Protein AF-A0A7S3G0L1-F1 (afdb_monomer)

Nearest PDB structures (foldseek):
  3p91-assembly1_A  TM=8.203E-01  e=5.462E-12  Entamoeba histolytica
  2io4-assembly1_B  TM=8.039E-01  e=1.104E-11  Saccharolobus solfataricus P2
  2izo-assembly1_B  TM=7.918E-01  e=5.462E-12  Saccharolobus solfataricus
  7o1f-assembly1_A  TM=7.928E-01  e=8.421E-12  Thermochaetoides thermophila DSM 1495
  3fds-assembly1_D  TM=7.923E-01  e=1.045E-11  Saccharolobus solfataricus

Radius of gyration: 28.19 Å; Cα contacts (8 Å, |Δi|>4): 657; chains: 1; bounding box: 55×96×71 Å

Sequence (348 aa):
MDYGGVHRLPSQCVLARLDSAAAKQCSRILRFLGRVSKEIYFEFSSQPDALRGKVLMFRAANPGRSAACQFWLGSSFFESFGLDEDNIQGWCAAKSLGAVCKALEKVDSAEISVLSDSLLFSCSTGGELAVHKEFCVRYADTPPRKFTFKRQAGDHVVSLEASLLSRCLSSIPESSDLVLSLDPDGLFIKTTDAKHGCVADQAVSTSLRLSSSDFDNIKFGEGPSPSCLSIEVKDLRLFLALVAGEGWKFHMFPRGPGDPVFIWSSQSEEEENIDLVSGGGVSAAMLLASASNAEDKQNFETISDIEAKQSRSNTNTARQHGTIDREQDIVLPNDDSDTEIGATPPRK

Structure (mmCIF, N/CA/C/O backbone):
data_AF-A0A7S3G0L1-F1
#
_entry.id   AF-A0A7S3G0L1-F1
#
loop_
_atom_site.group_PDB
_atom_site.id
_atom_site.type_symbol
_atom_site.label_atom_id
_atom_site.label_alt_id
_atom_site.label_comp_id
_atom_site.label_asym_id
_atom_site.label_entity_id
_atom_site.label_seq_id
_atom_site.pdbx_PDB_ins_code
_atom_site.Cartn_x
_atom_site.Cartn_y
_atom_site.Cartn_z
_atom_site.occupancy
_atom_site.B_iso_or_equiv
_atom_site.auth_seq_id
_atom_site.auth_comp_id
_atom_site.auth_asym_id
_atom_site.auth_atom_id
_atom_site.pdbx_PDB_model_num
ATOM 1 N N . MET A 1 1 ? -31.066 -34.361 29.960 1.00 37.00 1 MET A N 1
ATOM 2 C CA . MET A 1 1 ? -31.082 -33.018 29.351 1.00 37.00 1 MET A CA 1
ATOM 3 C C . MET A 1 1 ? -29.800 -32.347 29.790 1.00 37.00 1 MET A C 1
ATOM 5 O O . MET A 1 1 ? -29.770 -31.769 30.867 1.00 37.00 1 MET A O 1
ATOM 9 N N . ASP A 1 2 ? -28.736 -32.532 29.017 1.00 30.39 2 ASP A N 1
ATOM 10 C CA . ASP A 1 2 ? -27.456 -31.878 29.271 1.00 30.39 2 ASP A CA 1
ATOM 11 C C . ASP A 1 2 ? -27.443 -30.554 28.517 1.00 30.39 2 ASP A C 1
ATOM 13 O O . ASP A 1 2 ? -27.530 -30.521 27.288 1.00 30.39 2 ASP A O 1
ATOM 17 N N . TYR A 1 3 ? -27.376 -29.456 29.266 1.00 33.66 3 TYR A N 1
ATOM 18 C CA . TYR A 1 3 ? -27.068 -28.149 28.707 1.00 33.66 3 TYR A CA 1
ATOM 19 C C . TYR A 1 3 ? -25.588 -28.153 28.326 1.00 33.66 3 TYR A C 1
ATOM 21 O O . TYR A 1 3 ? -24.712 -27.941 29.164 1.00 33.66 3 TYR A O 1
ATOM 29 N N . GLY A 1 4 ? -25.339 -28.471 27.053 1.00 31.78 4 GLY A N 1
ATOM 30 C CA . GLY A 1 4 ? -24.031 -28.420 26.415 1.00 31.78 4 GLY A CA 1
ATOM 31 C C . GLY A 1 4 ? -23.343 -27.087 26.686 1.00 31.78 4 GLY A C 1
ATOM 32 O O . GLY A 1 4 ? -23.956 -26.022 26.586 1.00 31.78 4 GLY A O 1
ATOM 33 N N . GLY A 1 5 ? -22.079 -27.196 27.093 1.00 31.61 5 GLY A N 1
ATOM 34 C CA . GLY A 1 5 ? -21.263 -26.125 27.634 1.00 31.61 5 GLY A CA 1
ATOM 35 C C . GLY A 1 5 ? -21.332 -24.836 26.827 1.00 31.61 5 GLY A C 1
ATOM 36 O O . GLY A 1 5 ? -21.063 -24.801 25.628 1.00 31.61 5 GLY A O 1
ATOM 37 N N . VAL A 1 6 ? -21.623 -23.751 27.539 1.00 34.72 6 VAL A N 1
ATOM 38 C CA . VAL A 1 6 ? -21.246 -22.412 27.109 1.00 34.72 6 VAL A CA 1
ATOM 39 C C . VAL A 1 6 ? -19.723 -22.418 27.028 1.00 34.72 6 VAL A C 1
ATOM 41 O O . VAL A 1 6 ? -19.043 -22.308 28.049 1.00 34.72 6 VAL A O 1
ATOM 44 N N . HIS A 1 7 ? -19.180 -22.590 25.822 1.00 34.31 7 HIS A N 1
ATOM 45 C CA . HIS A 1 7 ? -17.819 -22.168 25.533 1.00 34.31 7 HIS A CA 1
ATOM 46 C C . HIS A 1 7 ? -17.760 -20.679 25.877 1.00 34.31 7 HIS A C 1
ATOM 48 O O . HIS A 1 7 ? -18.250 -19.832 25.133 1.00 34.31 7 HIS A O 1
ATOM 54 N N . ARG A 1 8 ? -17.228 -20.360 27.061 1.00 35.75 8 ARG A N 1
ATOM 55 C CA . ARG A 1 8 ? -16.767 -19.010 27.362 1.00 35.75 8 ARG A CA 1
ATOM 56 C C . ARG A 1 8 ? -15.676 -18.728 26.338 1.00 35.75 8 ARG A C 1
ATOM 58 O O . ARG A 1 8 ? -14.587 -19.283 26.449 1.00 35.75 8 ARG A O 1
ATOM 65 N N . LEU A 1 9 ? -16.001 -17.930 25.324 1.00 36.06 9 LEU A N 1
ATOM 66 C CA . LEU A 1 9 ? -14.983 -17.300 24.496 1.00 36.06 9 LEU A CA 1
ATOM 67 C C . LEU A 1 9 ? -14.035 -16.557 25.452 1.00 36.06 9 LEU A C 1
ATOM 69 O O . LEU A 1 9 ? -14.528 -15.903 26.383 1.00 36.06 9 LEU A O 1
ATOM 73 N N . PRO A 1 10 ? -12.710 -16.696 25.293 1.00 43.69 10 PRO A N 1
ATOM 74 C CA . PRO A 1 10 ? -11.785 -15.911 26.081 1.00 43.69 10 PRO A CA 1
ATOM 75 C C . PRO A 1 10 ? -12.109 -14.426 25.894 1.00 43.69 10 PRO A C 1
ATOM 77 O O . PRO A 1 10 ? -12.526 -13.981 24.823 1.00 43.69 10 PRO A O 1
ATOM 80 N N . SER A 1 11 ? -11.984 -13.691 26.996 1.00 49.56 11 SER A N 1
ATOM 81 C CA . SER A 1 11 ? -11.995 -12.232 27.080 1.00 49.56 11 SER A CA 1
ATOM 82 C C . SER A 1 11 ? -11.340 -11.589 25.857 1.00 49.56 11 SER A C 1
ATOM 84 O O . SER A 1 11 ? -10.258 -12.019 25.471 1.00 49.56 11 SER A O 1
ATOM 86 N N . GLN A 1 12 ? -11.985 -10.565 25.282 1.00 52.44 12 GLN A N 1
ATOM 87 C CA . GLN A 1 12 ? -11.428 -9.713 24.225 1.00 52.44 12 GLN A CA 1
ATOM 88 C C . GLN A 1 12 ? -9.935 -9.457 24.473 1.00 52.44 12 GLN A C 1
ATOM 90 O O . GLN A 1 12 ? -9.579 -8.791 25.444 1.00 52.44 12 GLN A O 1
ATOM 95 N N . CYS A 1 13 ? -9.071 -9.986 23.610 1.00 65.38 13 CYS A N 1
ATOM 96 C CA . CYS A 1 13 ? -7.663 -9.627 23.626 1.00 65.38 13 CYS A CA 1
ATOM 97 C C . CYS A 1 13 ? -7.501 -8.395 22.731 1.00 65.38 13 CYS A C 1
ATOM 99 O O . CYS A 1 13 ? -7.720 -8.466 21.519 1.00 65.38 13 CYS A O 1
ATOM 101 N N . VAL A 1 14 ? -7.187 -7.244 23.332 1.00 62.09 14 VAL A N 1
ATOM 102 C CA . VAL A 1 14 ? -6.741 -6.074 22.568 1.00 62.09 14 VAL A CA 1
ATOM 103 C C . VAL A 1 14 ? -5.371 -6.408 22.000 1.00 62.09 14 VAL A C 1
ATOM 105 O O . VAL A 1 14 ? -4.412 -6.590 22.749 1.00 62.09 14 VAL A O 1
ATOM 108 N N . LEU A 1 15 ? -5.282 -6.499 20.675 1.00 82.19 15 LEU A N 1
ATOM 109 C CA . LEU A 1 15 ? -4.056 -6.930 20.007 1.00 82.19 15 LEU A CA 1
ATOM 110 C C . LEU A 1 15 ? -3.179 -5.757 19.596 1.00 82.19 15 LEU A C 1
ATOM 112 O O . LEU A 1 15 ? -1.960 -5.866 19.601 1.00 82.19 15 LEU A O 1
ATOM 116 N N . ALA A 1 16 ? -3.773 -4.625 19.235 1.00 91.44 16 ALA A N 1
ATOM 117 C CA . ALA A 1 16 ? -3.013 -3.500 18.719 1.00 91.44 16 ALA A CA 1
ATOM 118 C C . ALA A 1 16 ? -3.680 -2.174 19.068 1.00 91.44 16 ALA A C 1
ATOM 120 O O . ALA A 1 16 ? -4.838 -1.951 18.718 1.00 91.44 16 ALA A O 1
ATOM 121 N N . ARG A 1 17 ? -2.934 -1.273 19.705 1.00 94.88 17 ARG A N 1
ATOM 122 C CA . ARG A 1 17 ? -3.379 0.083 20.021 1.00 94.88 17 ARG A CA 1
ATOM 123 C C . ARG A 1 17 ? -2.649 1.106 19.165 1.00 94.88 17 ARG A C 1
ATOM 125 O O . ARG A 1 17 ? -1.432 1.069 19.022 1.00 94.88 17 ARG A O 1
ATOM 132 N N . LEU A 1 18 ? -3.414 2.016 18.590 1.00 96.31 18 LEU A N 1
ATOM 133 C CA . LEU A 1 18 ? -2.986 3.061 17.677 1.00 96.31 18 LEU A CA 1
ATOM 134 C C . LEU A 1 18 ? -3.199 4.413 18.348 1.00 96.31 18 LEU A C 1
ATOM 136 O O . LEU A 1 18 ? -4.299 4.699 18.830 1.00 96.31 18 LEU A O 1
ATOM 140 N N . ASP A 1 19 ? -2.183 5.265 18.300 1.00 95.75 19 ASP A N 1
ATOM 141 C CA . ASP A 1 19 ? -2.367 6.689 18.554 1.00 95.75 19 ASP A CA 1
ATOM 142 C C . ASP A 1 19 ? -3.054 7.382 17.355 1.00 95.75 19 ASP A C 1
ATOM 144 O O . ASP A 1 19 ? -3.374 6.761 16.333 1.00 95.75 19 ASP A O 1
ATOM 148 N N . SER A 1 20 ? -3.291 8.692 17.459 1.00 95.62 20 SER A N 1
ATOM 149 C CA . SER A 1 20 ? -3.956 9.468 16.403 1.00 95.62 20 SER A CA 1
ATOM 150 C C . SER A 1 20 ? -3.215 9.422 15.061 1.00 95.62 20 SER A C 1
ATOM 152 O O . SER A 1 20 ? -3.852 9.396 14.002 1.00 95.62 20 SER A O 1
ATOM 154 N N . ALA A 1 21 ? -1.879 9.438 15.072 1.00 94.94 21 ALA A N 1
ATOM 155 C CA . ALA A 1 21 ? -1.077 9.463 13.853 1.00 94.94 21 ALA A CA 1
ATOM 156 C C . ALA A 1 21 ? -1.100 8.092 13.163 1.00 94.94 21 ALA A C 1
ATOM 158 O O . ALA A 1 21 ? -1.428 8.005 11.974 1.00 94.94 21 ALA A O 1
ATOM 159 N N . ALA A 1 22 ? -0.863 7.024 13.926 1.00 95.62 22 ALA A N 1
ATOM 160 C CA . ALA A 1 22 ? -0.918 5.646 13.462 1.00 95.62 22 ALA A CA 1
ATOM 161 C C . ALA A 1 22 ? -2.328 5.267 12.977 1.00 95.62 22 ALA A C 1
ATOM 163 O O . ALA A 1 22 ? -2.474 4.629 11.933 1.00 95.62 22 ALA A O 1
ATOM 164 N N . ALA A 1 23 ? -3.392 5.726 13.646 1.00 97.00 23 ALA A N 1
ATOM 165 C CA . ALA A 1 23 ? -4.771 5.511 13.202 1.00 97.00 23 ALA A CA 1
ATOM 166 C C . ALA A 1 23 ? -5.044 6.142 11.825 1.00 97.00 23 ALA A C 1
ATOM 168 O O . ALA A 1 23 ? -5.572 5.480 10.923 1.00 97.00 23 ALA A O 1
ATOM 169 N N . LYS A 1 24 ? -4.625 7.398 11.617 1.00 96.56 24 LYS A N 1
ATOM 170 C CA . LYS A 1 24 ? -4.754 8.090 10.322 1.00 96.56 24 LYS A CA 1
ATOM 171 C C . LYS A 1 24 ? -3.956 7.390 9.224 1.00 96.56 24 LYS A C 1
ATOM 173 O O . LYS A 1 24 ? -4.470 7.219 8.118 1.00 96.56 24 LYS A O 1
ATOM 178 N N . GLN A 1 25 ? -2.740 6.947 9.527 1.00 95.56 25 GLN A N 1
ATOM 179 C CA . GLN A 1 25 ? -1.895 6.225 8.578 1.00 95.56 25 GLN A CA 1
ATOM 180 C C . GLN A 1 25 ? -2.493 4.854 8.216 1.00 95.56 25 GLN A C 1
ATOM 182 O O . GLN A 1 25 ? -2.663 4.549 7.036 1.00 95.56 25 GLN A O 1
ATOM 187 N N . CYS A 1 26 ? -2.943 4.080 9.208 1.00 96.88 26 CYS A N 1
ATOM 188 C CA . CYS A 1 26 ? -3.660 2.815 9.014 1.00 96.88 26 CYS A CA 1
ATOM 189 C C . CYS A 1 26 ? -4.909 3.003 8.136 1.00 96.88 26 CYS A C 1
ATOM 191 O O . CYS A 1 26 ? -5.144 2.250 7.191 1.00 96.88 26 CYS A O 1
ATOM 193 N N . SER A 1 27 ? -5.671 4.076 8.369 1.00 97.25 27 SER A N 1
ATOM 194 C CA . SER A 1 27 ? -6.815 4.451 7.535 1.00 97.25 27 SER A CA 1
ATOM 195 C C . SER A 1 27 ? -6.438 4.643 6.063 1.00 97.25 27 SER A C 1
ATOM 197 O O . SER A 1 27 ? -7.123 4.129 5.174 1.00 97.25 27 SER A O 1
ATOM 199 N N . ARG A 1 28 ? -5.349 5.373 5.785 1.00 96.25 28 ARG A N 1
ATOM 200 C CA . ARG A 1 28 ? -4.864 5.620 4.416 1.00 96.25 28 ARG A CA 1
ATOM 201 C C . ARG A 1 28 ? -4.410 4.325 3.739 1.00 96.25 28 ARG A C 1
ATOM 203 O O . ARG A 1 28 ? -4.791 4.094 2.592 1.00 96.25 28 ARG A O 1
ATOM 210 N N . ILE A 1 29 ? -3.715 3.451 4.469 1.00 96.38 29 ILE A N 1
ATOM 211 C CA . ILE A 1 29 ? -3.311 2.115 4.001 1.00 96.38 29 ILE A CA 1
ATOM 212 C C . ILE A 1 29 ? -4.536 1.265 3.639 1.00 96.38 29 ILE A C 1
ATOM 214 O O . ILE A 1 29 ? -4.632 0.763 2.520 1.00 96.38 29 ILE A O 1
ATOM 218 N N . LEU A 1 30 ? -5.525 1.148 4.530 1.00 96.88 30 LEU A N 1
ATOM 219 C CA . LEU A 1 30 ? -6.727 0.343 4.277 1.00 96.88 30 LEU A CA 1
ATOM 220 C C . LEU A 1 30 ? -7.557 0.886 3.103 1.00 96.88 30 LEU A C 1
ATOM 222 O O . LEU A 1 30 ? -8.084 0.110 2.304 1.00 96.88 30 LEU A O 1
ATOM 226 N N . ARG A 1 31 ? -7.646 2.215 2.942 1.00 95.75 31 ARG A N 1
ATOM 227 C CA . ARG A 1 31 ? -8.278 2.823 1.757 1.00 95.75 31 ARG A CA 1
ATOM 228 C C . ARG A 1 31 ? -7.522 2.519 0.474 1.00 95.75 31 ARG A C 1
ATOM 230 O O . ARG A 1 31 ? -8.165 2.221 -0.531 1.00 95.75 31 ARG A O 1
ATOM 237 N N . PHE A 1 32 ? -6.194 2.623 0.495 1.00 95.50 32 PHE A N 1
ATOM 238 C CA . PHE A 1 32 ? -5.347 2.265 -0.639 1.00 95.50 32 PHE A CA 1
ATOM 239 C C . PHE A 1 32 ? -5.613 0.811 -1.052 1.00 95.50 32 PHE A C 1
ATOM 241 O O . PHE A 1 32 ? -5.988 0.556 -2.196 1.00 95.50 32 PHE A O 1
ATOM 248 N N . LEU A 1 33 ? -5.546 -0.122 -0.100 1.00 95.44 33 LEU A N 1
ATOM 249 C CA . LEU A 1 33 ? -5.797 -1.543 -0.342 1.00 95.44 33 LEU A CA 1
ATOM 250 C C . LEU A 1 33 ? -7.202 -1.795 -0.901 1.00 95.44 33 LEU A C 1
ATOM 252 O O . LEU A 1 33 ? -7.363 -2.585 -1.829 1.00 95.44 33 LEU A O 1
ATOM 256 N N . GLY A 1 34 ? -8.209 -1.068 -0.408 1.00 95.00 34 GLY A N 1
ATOM 257 C CA . GLY A 1 34 ? -9.581 -1.159 -0.909 1.00 95.00 34 GLY A CA 1
ATOM 258 C C . GLY A 1 34 ? -9.794 -0.585 -2.314 1.00 95.00 34 GLY A C 1
ATOM 259 O O . GLY A 1 34 ? -10.807 -0.880 -2.948 1.00 95.00 34 GLY A O 1
ATOM 260 N N . ARG A 1 35 ? -8.854 0.226 -2.819 1.00 93.56 35 ARG A N 1
ATOM 261 C CA . ARG A 1 35 ? -8.816 0.669 -4.222 1.00 93.56 35 ARG A CA 1
ATOM 262 C C . ARG A 1 35 ? -8.094 -0.336 -5.124 1.00 93.56 35 ARG A C 1
ATOM 264 O O . ARG A 1 35 ? -8.442 -0.414 -6.301 1.00 93.56 35 ARG A O 1
ATOM 271 N N . VAL A 1 36 ? -7.143 -1.101 -4.581 1.00 91.31 36 VAL A N 1
ATOM 272 C CA . VAL A 1 36 ? -6.445 -2.188 -5.292 1.00 91.31 36 VAL A CA 1
ATOM 273 C C . VAL A 1 36 ? -7.348 -3.414 -5.438 1.00 91.31 36 VAL A C 1
ATOM 275 O O . VAL A 1 36 ? -7.450 -3.985 -6.523 1.00 91.31 36 VAL A O 1
ATOM 278 N N . SER A 1 37 ? -8.032 -3.820 -4.365 1.00 93.06 37 SER A N 1
ATOM 279 C CA . SER A 1 37 ? -8.825 -5.049 -4.341 1.00 93.06 37 SER A CA 1
ATOM 280 C C . SER A 1 37 ? -10.145 -4.916 -3.592 1.00 93.06 37 SER A C 1
ATOM 282 O O . SER A 1 37 ? -10.330 -4.064 -2.726 1.00 93.06 37 SER A O 1
ATOM 284 N N . LYS A 1 38 ? -11.071 -5.826 -3.907 1.00 94.38 38 LYS A N 1
ATOM 285 C CA . LYS A 1 38 ? -12.310 -6.022 -3.141 1.00 94.38 38 LYS A CA 1
ATOM 286 C C . LYS A 1 38 ? -12.077 -6.838 -1.867 1.00 94.38 38 LYS A C 1
ATOM 288 O O . LYS A 1 38 ? -12.926 -6.795 -0.979 1.00 94.38 38 LYS A O 1
ATOM 293 N N . GLU A 1 39 ? -10.961 -7.558 -1.786 1.00 94.38 39 GLU A N 1
ATOM 294 C CA . GLU A 1 39 ? -10.591 -8.443 -0.681 1.00 94.38 39 GLU A CA 1
ATOM 295 C C . GLU A 1 39 ? -9.295 -7.936 -0.045 1.00 94.38 39 GLU A C 1
ATOM 297 O O . GLU A 1 39 ? -8.311 -7.690 -0.745 1.00 94.38 39 GLU A O 1
ATOM 302 N N . ILE A 1 40 ? -9.295 -7.779 1.279 1.00 95.38 40 ILE A N 1
ATOM 303 C CA . ILE A 1 40 ? -8.106 -7.409 2.050 1.00 95.38 40 ILE A CA 1
ATOM 304 C C . ILE A 1 40 ? -7.800 -8.553 3.003 1.00 95.38 40 ILE A C 1
ATOM 306 O O . ILE A 1 40 ? -8.612 -8.892 3.865 1.00 95.38 40 ILE A O 1
ATOM 310 N N . TYR A 1 41 ? -6.622 -9.137 2.827 1.00 93.88 41 TYR A N 1
ATOM 311 C CA . TYR A 1 41 ? -6.078 -10.160 3.705 1.00 93.88 41 TYR A CA 1
ATOM 312 C C . TYR A 1 41 ? -5.308 -9.485 4.830 1.00 93.88 41 TYR A C 1
ATOM 314 O O . TYR A 1 41 ? -4.628 -8.483 4.597 1.00 93.88 41 TYR A O 1
ATOM 322 N N . PHE A 1 42 ? -5.378 -10.049 6.025 1.00 92.44 42 PHE A N 1
ATOM 323 C CA . PHE A 1 42 ? -4.591 -9.606 7.163 1.00 92.44 42 PHE A CA 1
ATOM 324 C C . PHE A 1 42 ? -3.944 -10.793 7.870 1.00 92.44 42 PHE A C 1
ATOM 326 O O . PHE A 1 42 ? -4.414 -11.928 7.772 1.00 92.44 42 PHE A O 1
ATOM 333 N N . GLU A 1 43 ? -2.853 -10.517 8.568 1.00 89.69 43 GLU A N 1
ATOM 334 C CA . GLU A 1 43 ? -2.132 -11.495 9.374 1.00 89.69 43 GLU A CA 1
ATOM 335 C C . GLU A 1 43 ? -1.467 -10.773 10.549 1.00 89.69 43 GLU A C 1
ATOM 337 O O . GLU A 1 43 ? -0.615 -9.909 10.343 1.00 89.69 43 GLU A O 1
ATOM 342 N N . PHE A 1 44 ? -1.862 -11.116 11.771 1.00 87.94 44 PHE A N 1
ATOM 343 C CA . PHE A 1 44 ? -1.115 -10.804 12.984 1.00 87.94 44 PHE A CA 1
ATOM 344 C C . PHE A 1 44 ? -0.105 -11.921 13.167 1.00 87.94 44 PHE A C 1
ATOM 346 O O . PHE A 1 44 ? -0.514 -13.071 13.271 1.00 87.94 44 PHE A O 1
ATOM 353 N N . SER A 1 45 ? 1.187 -11.614 13.196 1.00 83.25 45 SER A N 1
ATOM 354 C CA . SER A 1 45 ? 2.221 -12.641 13.283 1.00 83.25 45 SER A CA 1
ATOM 355 C C . SER A 1 45 ? 3.237 -12.353 14.380 1.00 83.25 45 SER A C 1
ATOM 357 O O . SER A 1 45 ? 3.712 -11.225 14.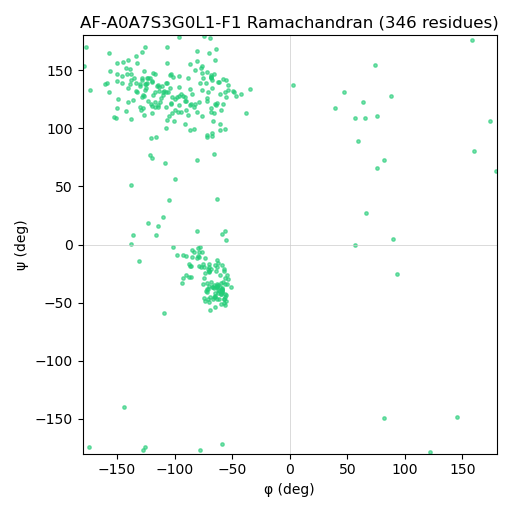535 1.00 83.25 45 SER A O 1
ATOM 359 N N . SER A 1 46 ? 3.576 -13.408 15.118 1.00 75.38 46 SER A N 1
ATOM 360 C CA . SER A 1 46 ? 4.713 -13.530 16.029 1.00 75.38 46 SER A CA 1
ATOM 361 C C . SER A 1 46 ? 5.737 -14.469 15.389 1.00 75.38 46 SER A C 1
ATOM 363 O O . SER A 1 46 ? 5.888 -15.608 15.821 1.00 75.38 46 SER A O 1
ATOM 365 N N . GLN A 1 47 ? 6.419 -14.062 14.312 1.00 63.28 47 GLN A N 1
ATOM 366 C CA . GLN A 1 47 ? 7.456 -14.941 13.760 1.00 63.28 47 GLN A CA 1
ATOM 367 C C . GLN A 1 47 ? 8.675 -14.974 14.701 1.00 63.28 47 GLN A C 1
ATOM 369 O O . GLN A 1 47 ? 9.208 -13.920 15.038 1.00 63.28 47 GLN A O 1
ATOM 374 N N . PRO A 1 48 ? 9.136 -16.164 15.130 1.00 45.72 48 PRO A N 1
ATOM 375 C CA . PRO A 1 48 ? 10.327 -16.304 15.965 1.00 45.72 48 PRO A CA 1
ATOM 376 C C . PRO A 1 48 ? 11.638 -16.189 15.170 1.00 45.72 48 PRO A C 1
ATOM 378 O O . PRO A 1 48 ? 12.707 -16.153 15.779 1.00 45.72 48 PRO A O 1
ATOM 381 N N . ASP A 1 49 ? 11.583 -16.119 13.832 1.00 47.50 49 ASP A N 1
ATOM 382 C CA . ASP A 1 49 ? 12.770 -15.849 13.022 1.00 47.50 49 ASP A CA 1
ATOM 383 C C . ASP A 1 49 ? 13.279 -14.440 13.335 1.00 47.50 49 ASP A C 1
ATOM 385 O O . ASP A 1 49 ? 12.562 -13.449 13.177 1.00 47.50 49 ASP A O 1
ATOM 389 N N . ALA A 1 50 ? 14.529 -14.399 13.801 1.00 38.72 50 ALA A N 1
ATOM 390 C CA . ALA A 1 50 ? 15.187 -13.414 14.667 1.00 38.72 50 ALA A CA 1
ATOM 391 C C . ALA A 1 50 ? 15.198 -11.931 14.227 1.00 38.72 50 ALA A C 1
ATOM 393 O O . ALA A 1 50 ? 15.925 -11.124 14.802 1.00 38.72 50 ALA A O 1
ATOM 394 N N . LEU A 1 51 ? 14.427 -11.549 13.212 1.00 48.16 51 LEU A N 1
ATOM 395 C CA . LEU A 1 51 ? 14.441 -10.224 12.596 1.00 48.16 51 LEU A CA 1
ATOM 396 C C . LEU A 1 51 ? 13.046 -9.608 12.441 1.00 48.16 51 LEU A C 1
ATOM 398 O O . LEU A 1 51 ? 12.947 -8.405 12.219 1.00 48.16 51 LEU A O 1
ATOM 402 N N . ARG A 1 52 ? 11.963 -10.385 12.585 1.00 57.34 52 ARG A N 1
ATOM 403 C CA . ARG A 1 52 ? 10.588 -9.878 12.462 1.00 57.34 52 ARG A CA 1
ATOM 404 C C . ARG A 1 52 ? 9.878 -10.038 13.798 1.00 57.34 52 ARG A C 1
ATOM 406 O O . ARG A 1 52 ? 9.312 -11.082 14.083 1.00 57.34 52 ARG A O 1
ATOM 413 N N . GLY A 1 53 ? 9.928 -8.995 14.627 1.00 67.44 53 GLY A N 1
ATOM 414 C CA . GLY A 1 53 ? 9.107 -8.920 15.838 1.00 67.44 53 GLY A CA 1
ATOM 415 C C . GLY A 1 53 ? 7.604 -9.007 15.529 1.00 67.44 53 GLY A C 1
ATOM 416 O O . GLY A 1 53 ? 7.188 -9.235 14.394 1.00 67.44 53 GLY A O 1
ATOM 417 N N . LYS A 1 54 ? 6.762 -8.785 16.543 1.00 81.25 54 LYS A N 1
ATOM 418 C CA . LYS A 1 54 ? 5.305 -8.795 16.355 1.00 81.25 54 LYS A CA 1
ATOM 419 C C . LYS A 1 54 ? 4.888 -7.803 15.258 1.00 81.25 54 LYS A C 1
ATOM 421 O O . LYS A 1 54 ? 5.270 -6.632 15.315 1.00 81.25 54 LYS A O 1
ATOM 426 N N . VAL A 1 55 ? 4.128 -8.274 14.270 1.00 86.62 55 VAL A N 1
ATOM 427 C CA . VAL A 1 55 ? 3.762 -7.504 13.073 1.00 86.62 55 VAL A CA 1
ATOM 428 C C . VAL A 1 55 ? 2.297 -7.722 12.706 1.00 86.62 55 VAL A C 1
ATOM 430 O O . VAL A 1 55 ? 1.790 -8.841 12.778 1.00 86.62 55 VAL A O 1
ATOM 433 N N . LEU A 1 56 ? 1.627 -6.658 12.265 1.00 90.06 56 LEU A N 1
ATOM 434 C CA . LEU A 1 56 ? 0.361 -6.748 11.540 1.00 90.06 56 LEU A CA 1
ATOM 435 C C . LEU A 1 56 ? 0.630 -6.511 10.058 1.00 90.06 56 LEU A C 1
ATOM 437 O O . LEU A 1 56 ? 1.157 -5.472 9.661 1.00 90.06 56 LEU A O 1
ATOM 441 N N . MET A 1 57 ? 0.268 -7.484 9.234 1.00 90.56 57 MET A N 1
ATOM 442 C CA . MET A 1 57 ? 0.391 -7.400 7.789 1.00 90.56 57 MET A CA 1
ATOM 443 C C . MET A 1 57 ? -0.974 -7.231 7.145 1.00 90.56 57 MET A C 1
ATOM 445 O O . MET A 1 57 ? -1.916 -7.931 7.506 1.00 90.56 57 MET A O 1
ATOM 449 N N . PHE A 1 58 ? -1.054 -6.368 6.136 1.00 93.56 58 PHE A N 1
ATOM 450 C CA . PHE A 1 58 ? -2.201 -6.283 5.238 1.00 93.56 58 PHE A CA 1
ATOM 451 C C . PHE A 1 58 ? -1.771 -6.566 3.805 1.00 93.56 58 PHE A C 1
ATOM 453 O O . PHE A 1 58 ? -0.716 -6.103 3.372 1.00 93.56 58 PHE A O 1
ATOM 460 N N . ARG A 1 59 ? -2.584 -7.310 3.054 1.00 92.56 59 ARG A N 1
ATOM 461 C CA . ARG A 1 59 ? -2.302 -7.664 1.660 1.00 92.56 59 ARG A CA 1
ATOM 462 C C . ARG A 1 59 ? -3.531 -7.492 0.789 1.00 92.56 59 ARG A C 1
ATOM 464 O O . ARG A 1 59 ? -4.645 -7.826 1.192 1.00 92.56 59 ARG A O 1
ATOM 471 N N . ALA A 1 60 ? -3.309 -7.043 -0.436 1.00 93.06 60 ALA A N 1
ATOM 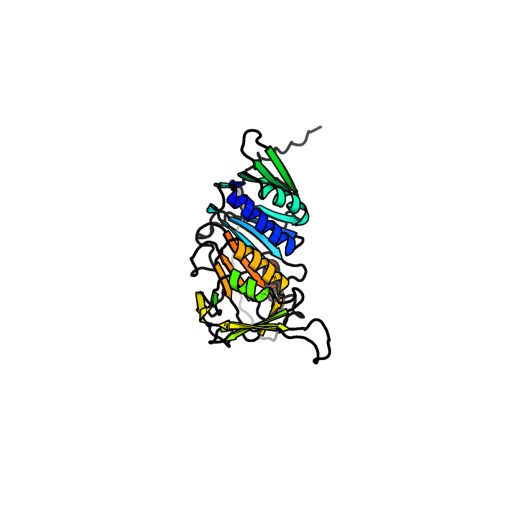472 C CA . ALA A 1 60 ? -4.328 -7.008 -1.471 1.00 93.06 60 ALA A CA 1
ATOM 473 C C . ALA A 1 60 ? -3.692 -7.287 -2.832 1.00 93.06 60 ALA A C 1
ATOM 475 O O . ALA A 1 60 ? -2.567 -6.871 -3.105 1.00 93.06 60 ALA A O 1
ATOM 476 N N . ALA A 1 61 ? -4.433 -7.968 -3.700 1.00 90.38 61 ALA A N 1
ATOM 477 C CA . ALA A 1 61 ? -4.080 -8.110 -5.105 1.00 90.38 61 ALA A CA 1
ATOM 478 C C . ALA A 1 61 ? -5.264 -7.707 -5.969 1.00 90.38 61 ALA A C 1
ATOM 480 O O . ALA A 1 61 ? -6.419 -7.996 -5.628 1.00 90.38 61 ALA A O 1
ATOM 481 N N . ASN A 1 62 ? -4.978 -7.029 -7.075 1.00 87.31 62 ASN A N 1
ATOM 482 C CA . ASN A 1 62 ? -6.015 -6.622 -8.003 1.00 87.31 62 ASN A CA 1
ATOM 483 C C . ASN A 1 62 ? -6.676 -7.865 -8.652 1.00 87.31 62 ASN A C 1
ATOM 485 O O . ASN A 1 62 ? -6.101 -8.959 -8.655 1.00 87.31 62 ASN A O 1
ATOM 489 N N . PRO A 1 63 ? -7.906 -7.756 -9.189 1.00 83.75 63 PRO A N 1
ATOM 490 C CA . PRO A 1 63 ? -8.627 -8.916 -9.727 1.00 83.75 63 PRO A CA 1
ATOM 491 C C . PRO A 1 63 ? -7.896 -9.637 -10.868 1.00 83.75 63 PRO A C 1
ATOM 493 O O . PRO A 1 63 ? -8.000 -10.854 -10.987 1.00 83.75 63 PRO A O 1
ATOM 496 N N . GLY A 1 64 ? -7.145 -8.892 -11.688 1.00 81.00 64 GLY A N 1
ATOM 497 C CA . GLY A 1 64 ? -6.320 -9.442 -12.769 1.00 81.00 64 GLY A CA 1
ATOM 498 C C . GLY A 1 64 ? -5.001 -10.053 -12.295 1.00 81.00 64 GLY A C 1
ATOM 499 O O . GLY A 1 64 ? -4.246 -10.559 -13.119 1.00 81.00 64 GLY A O 1
ATOM 500 N N . ARG A 1 65 ? -4.729 -9.977 -10.988 1.00 81.62 65 ARG A N 1
ATOM 501 C CA . ARG A 1 65 ? -3.482 -10.323 -10.304 1.00 81.62 65 ARG A CA 1
ATOM 502 C C . ARG A 1 65 ? -2.243 -9.593 -10.806 1.00 81.62 65 ARG A C 1
ATOM 504 O O . ARG A 1 65 ? -1.212 -9.786 -10.205 1.00 81.62 65 ARG A O 1
ATOM 511 N N . SER A 1 66 ? -2.321 -8.710 -11.799 1.00 79.38 66 SER A N 1
ATOM 512 C CA . SER A 1 66 ? -1.183 -7.940 -12.317 1.00 79.38 66 SER A CA 1
ATOM 513 C C . SER A 1 66 ? -0.543 -6.996 -11.298 1.00 79.38 66 SER A C 1
ATOM 515 O O . SER A 1 66 ? 0.581 -6.561 -11.519 1.00 79.38 66 SER A O 1
ATOM 517 N N . ALA A 1 67 ? -1.218 -6.694 -10.190 1.00 85.81 67 ALA A N 1
ATOM 518 C CA . ALA A 1 67 ? -0.648 -5.942 -9.085 1.00 85.81 67 ALA A CA 1
ATOM 519 C C . ALA A 1 67 ? -0.957 -6.614 -7.748 1.00 85.81 67 ALA A C 1
ATOM 521 O O . ALA A 1 67 ? -2.112 -6.936 -7.450 1.00 85.81 67 ALA A O 1
ATOM 522 N N . ALA A 1 68 ? 0.069 -6.763 -6.917 1.00 89.56 68 ALA A N 1
ATOM 523 C CA . ALA A 1 68 ? -0.051 -7.199 -5.534 1.00 89.56 68 ALA A CA 1
ATOM 524 C C . ALA A 1 68 ? 0.672 -6.213 -4.622 1.00 89.56 68 ALA A C 1
ATOM 526 O O . ALA A 1 68 ? 1.719 -5.678 -4.977 1.00 89.56 68 ALA A O 1
ATOM 527 N N . CYS A 1 69 ? 0.118 -5.974 -3.442 1.00 91.00 69 CYS A N 1
ATOM 528 C CA . CYS A 1 69 ? 0.687 -5.061 -2.465 1.00 91.00 69 CYS A CA 1
ATOM 529 C C . CYS A 1 69 ? 0.596 -5.648 -1.062 1.00 91.00 69 CYS A C 1
ATOM 531 O O . CYS A 1 69 ? -0.345 -6.378 -0.726 1.00 91.00 69 CYS A O 1
ATOM 533 N N . GLN A 1 70 ? 1.594 -5.322 -0.253 1.00 91.25 70 GLN A N 1
ATOM 534 C CA . GLN A 1 70 ? 1.701 -5.762 1.124 1.00 91.25 70 GLN A CA 1
ATOM 535 C C . GLN A 1 70 ? 2.227 -4.623 1.987 1.00 91.25 70 GLN A C 1
ATOM 537 O O . GLN A 1 70 ? 3.188 -3.957 1.619 1.00 91.25 70 GLN A O 1
ATOM 542 N N . PHE A 1 71 ? 1.594 -4.424 3.138 1.00 91.88 71 PHE A N 1
ATOM 543 C CA . PHE A 1 71 ? 2.040 -3.498 4.171 1.00 91.88 71 PHE A CA 1
ATOM 544 C C . PHE A 1 71 ? 2.406 -4.292 5.411 1.00 91.88 71 PHE A C 1
ATOM 546 O O . PHE A 1 71 ? 1.663 -5.191 5.806 1.00 91.88 71 PHE A O 1
ATOM 553 N N . TRP A 1 72 ? 3.528 -3.933 6.019 1.00 90.00 72 TRP A N 1
ATOM 554 C CA . TRP A 1 72 ? 3.969 -4.425 7.314 1.00 90.00 72 TRP A CA 1
ATOM 555 C C . TRP A 1 72 ? 3.919 -3.276 8.308 1.00 90.00 72 TRP A C 1
ATOM 557 O O . TRP A 1 72 ? 4.549 -2.240 8.097 1.00 90.00 72 TRP A O 1
ATOM 567 N N . LEU A 1 73 ? 3.170 -3.478 9.384 1.00 90.88 73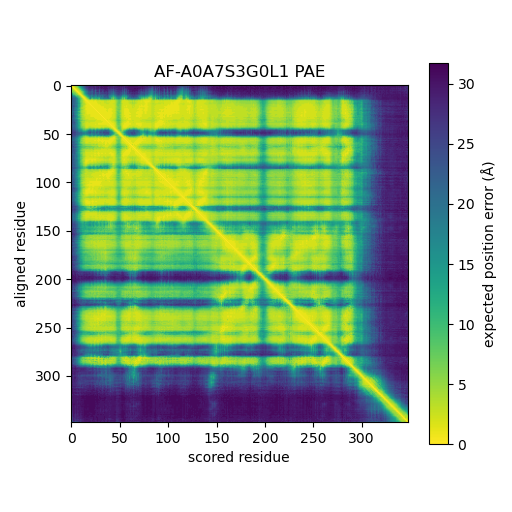 LEU A N 1
ATOM 568 C CA . LEU A 1 73 ? 3.086 -2.578 10.523 1.00 90.88 73 LEU A CA 1
ATOM 569 C C . LEU A 1 73 ? 3.825 -3.255 11.674 1.00 90.88 73 LEU A C 1
ATOM 571 O O . LEU A 1 73 ? 3.309 -4.203 12.273 1.00 90.88 73 LEU A O 1
ATOM 575 N N . GLY A 1 74 ? 5.068 -2.843 11.912 1.00 86.44 74 GLY A N 1
ATOM 576 C CA . GLY A 1 74 ? 5.892 -3.390 12.987 1.00 86.44 74 GLY A CA 1
ATOM 577 C C . GLY A 1 74 ? 5.390 -2.958 14.363 1.00 86.44 74 GLY A C 1
ATOM 578 O O . GLY A 1 74 ? 4.636 -1.998 14.482 1.00 86.44 74 GLY A O 1
ATOM 579 N N . SER A 1 75 ? 5.838 -3.624 15.425 1.00 85.06 75 SER A N 1
ATOM 580 C CA . SER A 1 75 ? 5.403 -3.338 16.801 1.00 85.06 75 SER A CA 1
ATOM 581 C C . SER A 1 75 ? 5.500 -1.861 17.205 1.00 85.06 75 SER A C 1
ATOM 583 O O . SER A 1 75 ? 4.614 -1.374 17.895 1.00 85.06 75 SER A O 1
ATOM 585 N N . SER A 1 76 ? 6.521 -1.129 16.745 1.00 86.50 76 SER A N 1
ATOM 586 C CA . SER A 1 76 ? 6.701 0.296 17.064 1.00 86.50 76 SER A CA 1
ATOM 587 C C . SER A 1 76 ? 5.770 1.249 16.305 1.00 86.50 76 SER A C 1
ATOM 589 O O . SER A 1 76 ? 5.783 2.443 16.579 1.00 86.50 76 SER A O 1
ATOM 591 N N . PHE A 1 77 ? 4.988 0.755 15.341 1.00 89.81 77 PHE A N 1
ATOM 592 C CA . PHE A 1 77 ? 3.879 1.512 14.752 1.00 89.81 77 PHE A CA 1
ATOM 593 C C . PHE A 1 77 ? 2.721 1.687 15.747 1.00 89.81 77 PHE A C 1
ATOM 595 O O . PHE A 1 77 ? 1.905 2.594 15.607 1.00 89.81 77 PHE A O 1
ATOM 602 N N . PHE A 1 78 ? 2.639 0.804 16.741 1.00 91.44 78 PHE A N 1
ATOM 603 C CA . PHE A 1 78 ? 1.566 0.756 17.718 1.00 91.44 78 PHE A CA 1
ATOM 604 C C . PHE A 1 78 ? 2.031 1.339 19.054 1.00 91.44 78 PHE A C 1
ATOM 606 O O . PHE A 1 78 ? 3.177 1.161 19.458 1.00 91.44 78 PHE A O 1
ATOM 613 N N . GLU A 1 79 ? 1.113 1.977 19.779 1.00 91.81 79 GLU A N 1
ATOM 614 C CA . GLU A 1 79 ? 1.326 2.365 21.179 1.00 91.81 79 GLU A CA 1
ATOM 615 C C . GLU A 1 79 ? 1.513 1.111 22.051 1.00 91.81 79 GLU A C 1
ATOM 617 O O . GLU A 1 79 ? 2.337 1.079 22.964 1.00 91.81 79 GLU A O 1
ATOM 622 N N . SER A 1 80 ? 0.775 0.044 21.734 1.00 89.94 80 SER A N 1
ATOM 623 C CA . SER A 1 80 ? 0.971 -1.285 22.304 1.00 89.94 80 SER A CA 1
ATOM 624 C C . SER A 1 80 ? 0.561 -2.374 21.313 1.00 89.94 80 SER A C 1
ATOM 626 O O . SER A 1 80 ? -0.369 -2.195 20.525 1.00 89.94 80 SER A O 1
ATOM 628 N N . PHE A 1 81 ? 1.259 -3.513 21.344 1.00 88.06 81 PHE A N 1
ATOM 629 C CA . PHE A 1 81 ? 0.950 -4.664 20.492 1.00 88.06 81 PHE A CA 1
ATOM 630 C C . PHE A 1 81 ? 1.042 -5.986 21.274 1.00 88.06 81 PHE A C 1
ATOM 632 O O . PHE A 1 81 ? 2.124 -6.458 21.652 1.00 88.06 81 PHE A O 1
ATOM 639 N N . GLY A 1 82 ? -0.121 -6.578 21.529 1.00 84.00 82 GLY A N 1
ATOM 640 C CA . GLY A 1 82 ? -0.329 -7.868 22.174 1.00 84.00 82 GLY A CA 1
ATOM 641 C C . GLY A 1 82 ? -0.643 -8.950 21.145 1.00 84.00 82 GLY A C 1
ATOM 642 O O . GLY A 1 82 ? -1.291 -8.699 20.138 1.00 84.00 82 GLY A O 1
ATOM 643 N N . LEU A 1 83 ? -0.154 -10.161 21.385 1.00 78.62 83 LEU A N 1
ATOM 644 C CA . LEU A 1 83 ? -0.551 -11.325 20.603 1.00 78.62 83 LEU A CA 1
ATOM 645 C C . LEU A 1 83 ? -0.434 -12.527 21.533 1.00 78.62 83 LEU A C 1
ATOM 647 O O . LEU A 1 83 ? 0.680 -12.857 21.943 1.00 78.62 83 LEU A O 1
ATOM 651 N N . ASP A 1 84 ? -1.584 -13.074 21.922 1.00 71.69 84 ASP A N 1
ATOM 652 C CA . ASP A 1 84 ? -1.684 -14.171 22.892 1.00 71.69 84 ASP A CA 1
ATOM 653 C C . ASP A 1 84 ? -1.630 -15.550 22.215 1.00 71.69 84 ASP A C 1
ATOM 655 O O . ASP A 1 84 ? -1.196 -16.520 22.832 1.00 71.69 84 ASP A O 1
ATOM 659 N N . GLU A 1 85 ? -2.031 -15.635 20.943 1.00 68.06 85 GLU A N 1
ATOM 660 C CA . GLU A 1 85 ? -2.009 -16.853 20.127 1.00 68.06 85 GLU A CA 1
ATOM 661 C C . GLU A 1 85 ? -1.078 -16.698 18.923 1.00 68.06 85 GLU A C 1
ATOM 663 O O . GLU A 1 85 ? -0.974 -15.622 18.331 1.00 68.06 85 GLU A O 1
ATOM 668 N N . ASP A 1 86 ? -0.428 -17.788 18.515 1.00 66.94 86 ASP A N 1
ATOM 669 C CA . ASP A 1 86 ? 0.434 -17.773 17.339 1.00 66.94 86 ASP A CA 1
ATOM 670 C C . ASP A 1 86 ? -0.387 -17.592 16.056 1.00 66.94 86 ASP A C 1
ATOM 672 O O . ASP A 1 86 ? -1.158 -18.458 15.657 1.00 66.94 86 ASP A O 1
ATOM 676 N N . ASN A 1 87 ? -0.122 -16.486 15.361 1.00 74.38 87 ASN A N 1
ATOM 677 C CA . ASN A 1 87 ? -0.533 -16.211 13.984 1.00 74.38 87 ASN A CA 1
ATOM 678 C C . ASN A 1 87 ? -2.052 -16.225 13.710 1.00 74.38 87 ASN A C 1
ATOM 680 O O . ASN A 1 87 ? -2.613 -17.215 13.243 1.00 74.38 87 ASN A O 1
ATOM 684 N N . ILE A 1 88 ? -2.704 -15.071 13.870 1.00 84.19 88 ILE A N 1
ATOM 685 C CA . ILE A 1 88 ? -4.108 -14.871 13.477 1.00 84.19 88 ILE A CA 1
ATOM 686 C C . ILE A 1 88 ? -4.161 -14.352 12.042 1.00 84.19 88 ILE A C 1
ATOM 688 O O . ILE A 1 88 ? -3.564 -13.322 11.731 1.00 84.19 88 ILE A O 1
ATOM 692 N N . GLN A 1 89 ? -4.927 -15.005 11.171 1.00 88.25 89 GLN A N 1
ATOM 693 C CA . GLN A 1 89 ? -5.001 -14.651 9.754 1.00 88.25 89 GLN A CA 1
ATOM 694 C C . GLN A 1 89 ? -6.415 -14.780 9.196 1.00 88.25 89 GLN A C 1
ATOM 696 O O . GLN A 1 89 ? -7.167 -15.677 9.561 1.00 88.25 89 GLN A O 1
ATOM 701 N N . GLY A 1 90 ? -6.752 -13.917 8.246 1.00 91.31 90 GLY A N 1
ATOM 702 C CA . GLY A 1 90 ? -8.046 -13.967 7.585 1.00 91.31 90 GLY A CA 1
ATOM 703 C C . GLY A 1 90 ? -8.148 -12.966 6.451 1.00 91.31 90 GLY A C 1
ATOM 704 O O . GLY A 1 90 ? -7.184 -12.288 6.085 1.00 91.31 90 GLY A O 1
ATOM 705 N N . TRP A 1 91 ? -9.340 -12.861 5.878 1.00 94.38 91 TRP A N 1
ATOM 706 C CA . TRP A 1 91 ? -9.648 -11.811 4.916 1.00 94.38 91 TRP A CA 1
ATOM 707 C C . TRP A 1 91 ? -11.032 -11.231 5.144 1.00 94.38 91 TRP A C 1
ATOM 709 O O . TRP A 1 91 ? -11.948 -11.906 5.612 1.00 94.38 91 TRP A O 1
ATOM 719 N N . CYS A 1 92 ? -11.187 -9.966 4.779 1.00 95.25 92 CYS A N 1
ATOM 720 C CA . CYS A 1 92 ? -12.459 -9.266 4.836 1.00 95.25 92 CYS A CA 1
ATOM 721 C C . CYS A 1 92 ? -12.719 -8.500 3.536 1.00 95.25 92 CYS A C 1
ATOM 723 O O . CYS A 1 92 ? -11.816 -8.234 2.733 1.00 95.25 92 CYS A O 1
ATOM 725 N N . ALA A 1 93 ? -13.980 -8.134 3.317 1.00 95.69 93 ALA A N 1
ATOM 726 C CA . ALA A 1 93 ? -14.348 -7.304 2.183 1.00 95.69 93 ALA A CA 1
ATOM 727 C C . ALA A 1 93 ? -13.841 -5.866 2.393 1.00 95.69 93 ALA A C 1
ATOM 729 O O . ALA A 1 93 ? -14.129 -5.227 3.402 1.00 95.69 93 ALA A O 1
ATOM 730 N N . ALA A 1 94 ? -13.178 -5.284 1.396 1.00 95.81 94 ALA A N 1
ATOM 731 C CA . ALA A 1 94 ? -12.719 -3.895 1.464 1.00 95.81 94 ALA A CA 1
ATOM 732 C C . ALA A 1 94 ? -13.870 -2.910 1.753 1.00 95.81 94 ALA A C 1
ATOM 734 O O . ALA A 1 94 ? -13.709 -1.922 2.469 1.00 95.81 94 ALA A O 1
ATOM 735 N N . LYS A 1 95 ? -15.077 -3.209 1.247 1.00 96.25 95 LYS A N 1
ATOM 736 C CA . LYS A 1 95 ? -16.275 -2.389 1.473 1.00 96.25 95 LYS A CA 1
ATOM 737 C C . LYS A 1 95 ? -16.642 -2.277 2.959 1.00 96.25 95 LYS A C 1
ATOM 739 O O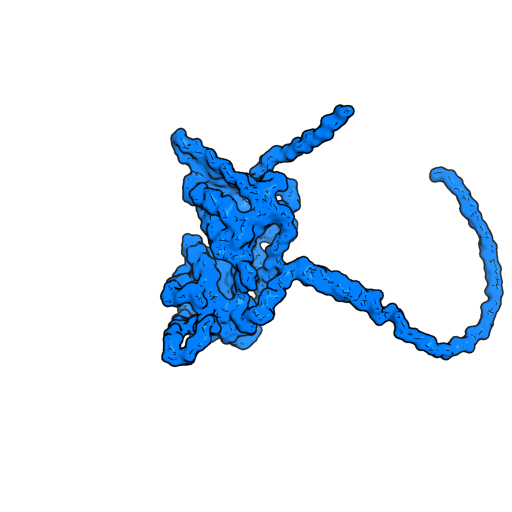 . LYS A 1 95 ? -17.080 -1.203 3.371 1.00 96.25 95 LYS A O 1
ATOM 744 N N . SER A 1 96 ? -16.466 -3.333 3.762 1.00 95.00 96 SER A N 1
ATOM 745 C CA . SER A 1 96 ? -16.784 -3.284 5.201 1.00 95.00 96 SER A CA 1
ATOM 746 C C . SER A 1 96 ? -15.822 -2.400 5.993 1.00 95.00 96 SER A C 1
ATOM 748 O O . SER A 1 96 ? -16.211 -1.855 7.020 1.00 95.00 96 SER A O 1
ATOM 750 N N . LEU A 1 97 ? -14.613 -2.163 5.481 1.00 96.88 97 LEU A N 1
ATOM 751 C CA . LEU A 1 97 ? -13.637 -1.271 6.109 1.00 96.88 97 LEU A CA 1
ATOM 752 C C . LEU A 1 97 ? -13.903 0.214 5.819 1.00 96.88 97 LEU A C 1
ATOM 754 O O . LEU A 1 97 ? -13.350 1.077 6.489 1.00 96.88 97 LEU A O 1
ATOM 758 N N . GLY A 1 98 ? -14.787 0.558 4.876 1.00 95.12 98 GLY A N 1
ATOM 759 C CA . GLY A 1 98 ? -15.012 1.955 4.483 1.00 95.12 98 GLY A CA 1
ATOM 760 C C . GLY A 1 98 ? -15.470 2.873 5.629 1.00 95.12 98 GLY A C 1
ATOM 761 O O . GLY A 1 98 ? -15.034 4.023 5.706 1.00 95.12 98 GLY A O 1
ATOM 762 N N . ALA A 1 99 ? -16.330 2.379 6.528 1.00 94.94 99 ALA A N 1
ATOM 763 C CA . ALA A 1 99 ? -16.769 3.131 7.708 1.00 94.94 99 ALA A CA 1
ATOM 764 C C . ALA A 1 99 ? -15.663 3.232 8.771 1.00 94.94 99 ALA A C 1
ATOM 766 O O . ALA A 1 99 ? -15.459 4.312 9.327 1.00 94.94 99 ALA A O 1
ATOM 767 N N . VAL A 1 100 ? -14.911 2.144 8.969 1.00 97.19 100 VAL A N 1
ATOM 768 C CA . VAL A 1 100 ? -13.738 2.089 9.854 1.00 97.19 100 VAL A CA 1
ATOM 769 C C . VAL A 1 100 ? -12.708 3.132 9.432 1.00 97.19 100 VAL A C 1
ATOM 771 O O . VAL A 1 100 ? -12.311 3.966 10.238 1.00 97.19 100 VAL A O 1
ATOM 774 N N . CYS A 1 101 ? -12.351 3.178 8.144 1.00 97.25 101 CYS A N 1
ATOM 775 C CA . CYS A 1 101 ? -11.386 4.145 7.627 1.00 97.25 101 CYS A CA 1
ATOM 776 C C . CYS A 1 101 ? -11.805 5.591 7.945 1.00 97.25 101 CYS A C 1
ATOM 778 O O . CYS A 1 101 ? -10.989 6.386 8.416 1.00 97.25 101 CYS A O 1
ATOM 780 N N . LYS A 1 102 ? -13.082 5.939 7.734 1.00 96.31 102 LYS A N 1
ATOM 781 C CA . LYS A 1 102 ? -13.602 7.285 8.036 1.00 96.31 102 LYS A CA 1
ATOM 782 C C . LYS A 1 102 ? -13.537 7.623 9.526 1.00 96.31 102 LYS A C 1
ATOM 784 O O . LYS A 1 102 ? -13.363 8.791 9.863 1.00 96.31 102 LYS A O 1
ATOM 789 N N . ALA A 1 103 ? -13.716 6.634 10.400 1.00 95.75 103 ALA A N 1
ATOM 790 C CA . ALA A 1 103 ? -13.587 6.826 11.839 1.00 95.75 103 ALA A CA 1
ATOM 791 C C . ALA A 1 103 ? -12.123 7.059 12.229 1.00 95.75 103 ALA A C 1
ATOM 793 O O . ALA A 1 103 ? -11.827 8.074 12.850 1.00 95.75 103 ALA A O 1
ATOM 794 N N . LEU A 1 104 ? -11.211 6.204 11.758 1.00 97.06 104 LEU A N 1
ATOM 795 C CA . LEU A 1 104 ? -9.773 6.279 12.036 1.00 97.06 104 LEU A CA 1
ATOM 796 C C . LEU A 1 104 ? -9.110 7.613 11.628 1.00 97.06 104 LEU A C 1
ATOM 798 O O . LEU A 1 104 ? -8.075 7.982 12.166 1.00 97.06 104 LEU A O 1
ATOM 802 N N . GLU A 1 105 ? -9.691 8.374 10.697 1.00 95.31 105 GLU A N 1
ATOM 803 C CA . GLU A 1 105 ? -9.187 9.711 10.336 1.00 95.31 105 GLU A CA 1
ATOM 804 C C . GLU A 1 105 ? -9.380 10.781 11.413 1.00 95.31 105 GLU A C 1
ATOM 806 O O . GLU A 1 105 ? -8.705 11.811 11.386 1.00 95.31 105 GLU A O 1
ATOM 811 N N . LYS A 1 106 ? -10.349 10.582 12.307 1.00 94.06 106 LYS A N 1
ATOM 812 C CA . LYS A 1 106 ? -10.873 11.625 13.198 1.00 94.06 106 LYS A CA 1
ATOM 813 C C . LYS A 1 106 ? -10.760 11.249 14.672 1.00 94.06 106 LYS A C 1
ATOM 815 O O . LYS A 1 106 ? -11.488 11.810 15.482 1.00 94.06 106 LYS A O 1
ATOM 820 N N . VAL A 1 107 ? -9.913 10.277 14.993 1.00 95.94 107 VAL A N 1
ATOM 821 C CA . VAL A 1 107 ? -9.744 9.741 16.347 1.00 95.94 107 VAL A CA 1
ATOM 822 C C . VAL A 1 107 ? -8.437 10.202 16.968 1.00 95.94 107 VAL A C 1
ATOM 824 O O . VAL A 1 107 ? -7.470 10.525 16.270 1.00 95.94 107 VAL A O 1
ATOM 827 N N . ASP A 1 108 ? -8.424 10.192 18.294 1.00 95.12 108 ASP A N 1
ATOM 828 C CA . ASP A 1 108 ? -7.223 10.416 19.093 1.00 95.12 108 ASP A CA 1
ATOM 829 C C . ASP A 1 108 ? -6.532 9.094 19.431 1.00 95.12 108 ASP A C 1
ATOM 831 O O . ASP A 1 108 ? -5.312 9.055 19.549 1.00 95.12 108 ASP A O 1
ATOM 835 N N . SER A 1 109 ? -7.300 8.005 19.526 1.00 95.69 109 SER A N 1
ATOM 836 C CA . SER A 1 109 ? -6.781 6.641 19.643 1.00 95.69 109 SER A CA 1
ATOM 837 C C . SER A 1 109 ? -7.733 5.621 19.019 1.00 95.69 109 SER A C 1
ATOM 839 O O . SER A 1 109 ? -8.941 5.860 18.889 1.00 95.69 109 SER A O 1
ATOM 841 N N . ALA A 1 110 ? -7.188 4.475 18.624 1.00 97.19 110 ALA A N 1
ATOM 842 C CA . ALA A 1 110 ? -7.970 3.332 18.181 1.00 97.19 110 ALA A CA 1
ATOM 843 C C . ALA A 1 110 ? -7.355 2.015 18.656 1.00 97.19 110 ALA A C 1
ATOM 845 O O . ALA A 1 110 ? -6.146 1.902 18.812 1.00 97.19 110 ALA A O 1
ATOM 846 N N . GLU A 1 111 ? -8.187 1.002 18.838 1.00 95.88 111 GLU A N 1
ATOM 847 C CA . GLU A 1 111 ? -7.776 -0.347 19.208 1.00 95.88 111 GLU A CA 1
ATOM 848 C C . GLU A 1 111 ? -8.305 -1.334 18.168 1.00 95.88 111 GLU A C 1
ATOM 850 O O . GLU A 1 111 ? -9.426 -1.192 17.673 1.00 95.88 111 GLU A O 1
ATOM 855 N N . ILE A 1 112 ? -7.473 -2.309 17.808 1.00 95.31 112 ILE A N 1
ATOM 856 C CA . ILE A 1 112 ? -7.831 -3.429 16.944 1.00 95.31 112 ILE A CA 1
ATOM 857 C C . ILE A 1 112 ? -7.753 -4.696 17.788 1.00 95.31 112 ILE A C 1
ATOM 859 O O . ILE A 1 112 ? -6.688 -5.058 18.297 1.00 95.31 112 ILE A O 1
ATOM 863 N N . SER A 1 113 ? -8.883 -5.380 17.894 1.00 92.38 113 SER A N 1
ATOM 864 C CA . SER A 1 113 ? -9.016 -6.648 18.606 1.00 92.38 113 SER A CA 1
ATOM 865 C C . SER A 1 113 ? -9.521 -7.710 17.642 1.00 92.38 113 SER A C 1
ATOM 867 O O . SER A 1 113 ? -10.351 -7.430 16.774 1.00 92.38 113 SER A O 1
ATOM 869 N N . VAL A 1 114 ? -9.041 -8.940 17.794 1.00 89.38 114 VAL A N 1
ATOM 870 C CA . VAL A 1 114 ? -9.600 -10.083 17.068 1.00 89.38 114 VAL A CA 1
ATOM 871 C C . VAL A 1 114 ? -10.638 -10.752 17.956 1.00 89.38 114 VAL A C 1
ATOM 873 O O . VAL A 1 114 ? -10.391 -11.058 19.120 1.00 89.38 114 VAL A O 1
ATOM 876 N N . LEU A 1 115 ? -11.811 -10.966 17.381 1.00 88.81 115 LEU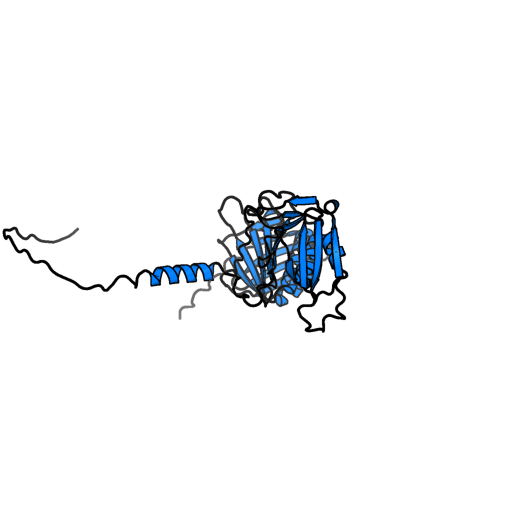 A N 1
ATOM 877 C CA . LEU A 1 115 ? -12.862 -11.835 17.885 1.00 88.81 115 LEU A CA 1
ATOM 878 C C . LEU A 1 115 ? -12.896 -13.098 17.017 1.00 88.81 115 LEU A C 1
ATOM 880 O O . LEU A 1 115 ? -12.303 -13.128 15.944 1.00 88.81 115 LEU A O 1
ATOM 884 N N . SER A 1 116 ? -13.645 -14.116 17.437 1.00 85.25 116 SER A N 1
ATOM 885 C CA . SER A 1 116 ? -13.686 -15.424 16.765 1.00 85.25 116 SER A CA 1
ATOM 886 C C . SER A 1 116 ? -14.004 -15.388 15.262 1.00 85.25 116 SER A C 1
ATOM 888 O O . SER A 1 116 ? -13.589 -16.283 14.541 1.00 85.25 116 SER A O 1
ATOM 890 N N . ASP A 1 117 ? -14.773 -14.404 14.791 1.00 89.25 117 ASP A N 1
ATOM 891 C CA . ASP A 1 117 ? -15.223 -14.289 13.393 1.00 89.25 117 ASP A CA 1
ATOM 892 C C . ASP A 1 117 ? -15.112 -12.857 12.835 1.00 89.25 117 ASP A C 1
ATOM 894 O O . ASP A 1 117 ? -15.659 -12.526 11.774 1.00 89.25 117 ASP A O 1
ATOM 898 N N . SER A 1 118 ? -14.477 -11.959 13.588 1.00 93.00 118 SER A N 1
ATOM 899 C CA . SER A 1 118 ? -14.502 -10.532 13.293 1.00 93.00 118 SER A CA 1
ATOM 900 C C . SER A 1 118 ? -13.316 -9.762 13.863 1.00 93.00 118 SER A C 1
ATOM 902 O O . SER A 1 118 ? -12.769 -10.083 14.909 1.00 93.00 118 SER A O 1
ATOM 904 N N . LEU A 1 119 ? -12.928 -8.700 13.162 1.00 93.81 119 LEU A N 1
ATOM 905 C CA . LEU A 1 119 ? -12.042 -7.665 13.672 1.00 93.81 119 LEU A CA 1
ATOM 906 C C . LEU A 1 119 ? -12.896 -6.576 14.314 1.00 93.81 119 LEU A C 1
ATOM 908 O O . LEU A 1 119 ? -13.774 -6.006 13.661 1.00 93.81 119 LEU A O 1
ATOM 912 N N . LEU A 1 120 ? -12.638 -6.283 15.581 1.00 95.62 120 LEU A N 1
ATOM 913 C CA . LEU A 1 120 ? -13.247 -5.174 16.297 1.00 95.62 120 LEU A CA 1
ATOM 914 C C . LEU A 1 120 ? -12.305 -3.972 16.247 1.00 95.62 120 LEU A C 1
ATOM 916 O O . LEU A 1 120 ? -11.177 -4.047 16.724 1.00 95.62 120 LEU A O 1
ATOM 920 N N . PHE A 1 121 ? -12.783 -2.869 15.678 1.00 96.81 121 PHE A N 1
ATOM 921 C CA . PHE A 1 121 ? -12.107 -1.577 15.712 1.00 96.81 121 PHE A CA 1
ATOM 922 C C . PHE A 1 121 ? -12.824 -0.667 16.704 1.00 96.81 121 PHE A C 1
ATOM 924 O O . PHE A 1 121 ? -13.938 -0.215 16.426 1.00 96.81 121 PHE A O 1
ATOM 931 N N . SER A 1 122 ? -12.176 -0.364 17.822 1.00 96.12 122 SER A N 1
ATOM 932 C CA . SER A 1 122 ? -12.696 0.536 18.852 1.00 96.12 122 SER A CA 1
ATOM 933 C C . SER A 1 122 ? -12.007 1.891 18.721 1.00 96.12 122 SER A C 1
ATOM 935 O O . SER A 1 122 ? -10.801 2.013 18.879 1.00 96.12 122 SER A O 1
ATOM 937 N N . CYS A 1 123 ? -12.763 2.914 18.347 1.00 96.25 123 CYS A N 1
ATOM 938 C CA . CYS A 1 123 ? -12.290 4.242 17.965 1.00 96.25 123 CYS A CA 1
ATOM 939 C C . CYS A 1 123 ? -12.723 5.275 19.008 1.00 96.25 123 CYS A C 1
ATOM 941 O O . CYS A 1 123 ? -13.922 5.410 19.262 1.00 96.25 123 CYS A O 1
ATOM 943 N N . SER A 1 124 ? -11.780 6.050 19.544 1.00 94.56 124 SER A N 1
ATOM 944 C CA . SER A 1 124 ? -12.043 7.024 20.608 1.00 94.56 124 SER A CA 1
ATOM 945 C C . SER A 1 124 ? -11.572 8.429 20.229 1.00 94.56 124 SER A C 1
ATOM 947 O O . SER A 1 124 ? -10.451 8.619 19.751 1.00 94.56 124 SER A O 1
ATOM 949 N N . THR A 1 125 ? -12.415 9.431 20.477 1.00 92.81 125 THR A N 1
ATOM 950 C CA . THR A 1 125 ? -12.027 10.852 20.460 1.00 92.81 125 THR A CA 1
ATOM 951 C C . THR A 1 125 ? -11.899 11.360 21.895 1.00 92.81 125 THR A C 1
ATOM 953 O O . THR A 1 125 ? -12.762 11.087 22.726 1.00 92.81 125 THR A O 1
ATOM 956 N N . GLY A 1 126 ? -10.836 12.091 22.199 1.00 80.88 126 GLY A N 1
ATOM 957 C CA . GLY A 1 126 ? -10.631 12.839 23.430 1.00 80.88 126 GLY A CA 1
ATOM 958 C C . GLY A 1 126 ? -11.363 14.185 23.422 1.00 80.88 126 GLY A C 1
ATOM 959 O O . GLY A 1 126 ? -11.848 14.656 22.393 1.00 80.88 126 GLY A O 1
ATOM 960 N N . GLY A 1 127 ? -11.466 14.796 24.603 1.00 77.69 127 GLY A N 1
ATOM 961 C CA . GLY A 1 127 ? -12.174 16.060 24.839 1.00 77.69 127 GLY A CA 1
ATOM 962 C C . GLY A 1 127 ? -13.296 15.929 25.875 1.00 77.69 127 GLY A C 1
ATOM 963 O O . GLY A 1 127 ? -13.515 14.856 26.430 1.00 77.69 127 GLY A O 1
ATOM 964 N N . GLU A 1 128 ? -14.016 17.027 26.137 1.00 71.75 128 GLU A N 1
ATOM 965 C CA . GLU A 1 128 ? -15.107 17.073 27.133 1.00 71.75 128 GLU A CA 1
ATOM 966 C C . GLU A 1 128 ? -16.261 16.104 26.825 1.00 71.75 128 GLU A C 1
ATOM 968 O O . GLU A 1 128 ? -16.949 15.644 27.733 1.00 71.75 128 GLU A O 1
ATOM 973 N N . LEU A 1 129 ? -16.455 15.757 25.549 1.00 76.94 129 LEU A N 1
ATOM 974 C CA . LEU A 1 129 ? -17.429 14.768 25.092 1.00 76.94 129 LEU A CA 1
ATOM 975 C C . LEU A 1 129 ? -16.698 13.637 24.373 1.00 76.94 129 LEU A C 1
ATOM 977 O O . LEU A 1 129 ? -16.707 13.562 23.144 1.00 76.94 129 LEU A O 1
ATOM 981 N N . ALA A 1 130 ? -16.035 12.773 25.142 1.00 84.62 130 ALA A N 1
ATOM 982 C CA . ALA A 1 130 ? -15.357 11.611 24.588 1.00 84.62 130 ALA A CA 1
ATOM 983 C C . ALA A 1 130 ? -16.364 10.707 23.856 1.00 84.62 130 ALA A C 1
ATOM 985 O O . ALA A 1 130 ? -17.293 10.167 24.461 1.00 84.62 130 ALA A O 1
ATOM 986 N N . VAL A 1 131 ? -16.201 10.561 22.539 1.00 90.75 131 VAL A N 1
ATOM 987 C CA . VAL A 1 131 ? -17.041 9.690 21.714 1.00 90.75 131 VAL A CA 1
ATOM 988 C C . VAL A 1 131 ? -16.292 8.391 21.483 1.00 90.75 131 VAL A C 1
ATOM 990 O O . VAL A 1 131 ? -15.181 8.394 20.956 1.00 90.75 131 VAL A O 1
ATOM 993 N N . HIS A 1 132 ? -16.941 7.283 21.827 1.00 94.19 132 HIS A N 1
ATOM 994 C CA . HIS A 1 132 ? -16.449 5.939 21.564 1.00 94.19 132 HIS A CA 1
ATOM 995 C C . HIS A 1 132 ? -17.309 5.269 20.488 1.00 94.19 132 HIS A C 1
ATOM 997 O O . HIS A 1 132 ? -18.540 5.316 20.549 1.00 94.19 132 HIS A O 1
ATOM 1003 N N . LYS A 1 133 ? -16.673 4.683 19.472 1.00 95.62 133 LYS A N 1
ATOM 1004 C CA . LYS A 1 133 ? -17.345 3.978 18.374 1.00 95.62 133 LYS A CA 1
ATOM 1005 C C . LYS A 1 133 ? -16.685 2.639 18.135 1.00 95.62 133 LYS A C 1
ATOM 1007 O O . LYS A 1 133 ? -15.481 2.582 17.929 1.00 95.62 133 LYS A O 1
ATOM 1012 N N . GLU A 1 134 ? -17.497 1.602 18.044 1.00 96.62 134 GLU A N 1
ATOM 1013 C CA . GLU A 1 134 ? -17.036 0.254 17.749 1.00 96.62 134 GLU A CA 1
ATOM 1014 C C . GLU A 1 134 ? -17.506 -0.181 16.364 1.00 96.62 134 GLU A C 1
ATOM 1016 O O . GLU A 1 134 ? -18.657 0.040 15.974 1.00 96.62 134 GLU A O 1
ATOM 1021 N N . PHE A 1 135 ? -16.609 -0.810 15.613 1.00 97.25 135 PHE A N 1
ATOM 1022 C CA . PHE A 1 135 ? -16.901 -1.359 14.299 1.00 97.25 135 PHE A CA 1
ATOM 1023 C C . PHE A 1 135 ? -16.475 -2.816 14.255 1.00 97.25 135 PHE A C 1
ATOM 1025 O O . PHE A 1 135 ? -15.295 -3.133 14.364 1.00 97.25 135 PHE A O 1
ATOM 1032 N N . CYS A 1 136 ? -17.445 -3.698 14.052 1.00 96.50 136 CYS A N 1
ATOM 1033 C CA . CYS A 1 136 ? -17.211 -5.124 13.902 1.00 96.50 136 CYS A CA 1
ATOM 1034 C C . CYS A 1 136 ? -17.156 -5.477 12.409 1.00 96.50 136 CYS A C 1
ATOM 1036 O O . CYS A 1 136 ? -18.148 -5.346 11.685 1.00 96.50 136 CYS A O 1
ATOM 1038 N N . VAL A 1 137 ? -15.984 -5.897 11.937 1.00 96.75 137 VAL A N 1
ATOM 1039 C CA . VAL A 1 137 ? -15.736 -6.302 10.552 1.00 96.75 137 VAL A CA 1
ATOM 1040 C C . VAL A 1 137 ? -15.592 -7.812 10.509 1.00 96.75 137 VAL A C 1
ATOM 1042 O O . VAL A 1 137 ? -14.576 -8.350 10.934 1.00 96.75 137 VAL A O 1
ATOM 1045 N N . ARG A 1 138 ? -16.599 -8.500 9.970 1.00 95.44 138 ARG A N 1
ATOM 1046 C CA . ARG A 1 138 ? -16.517 -9.950 9.770 1.00 95.44 138 ARG A CA 1
ATOM 1047 C C . ARG A 1 138 ? -15.383 -10.307 8.819 1.00 95.44 138 ARG A C 1
ATOM 1049 O O . ARG A 1 138 ? -15.203 -9.647 7.790 1.00 95.44 138 ARG A O 1
ATOM 1056 N N . TYR A 1 139 ? -14.675 -11.374 9.147 1.00 94.25 139 TYR A N 1
ATOM 1057 C CA . TYR A 1 139 ? -13.670 -11.968 8.283 1.00 94.25 139 TYR A CA 1
ATOM 1058 C C . TYR A 1 139 ? -13.930 -13.466 8.130 1.00 94.25 139 TYR A C 1
ATOM 1060 O O . TYR A 1 139 ? -14.736 -14.048 8.852 1.00 94.25 139 TYR A O 1
ATOM 1068 N N . ALA A 1 140 ? -13.282 -14.080 7.148 1.00 91.88 140 ALA A N 1
ATOM 1069 C CA . ALA A 1 140 ? -13.250 -15.528 7.013 1.00 91.88 140 ALA A CA 1
ATOM 1070 C C . ALA A 1 140 ? -11.820 -16.031 7.209 1.00 91.88 140 ALA A C 1
ATOM 1072 O O . ALA A 1 140 ? -10.872 -15.450 6.665 1.00 91.88 140 ALA A O 1
ATOM 1073 N N . ASP A 1 141 ? -11.687 -17.123 7.959 1.00 86.06 141 ASP A N 1
ATOM 1074 C CA . ASP A 1 141 ? -10.435 -17.857 8.085 1.00 86.06 141 ASP A CA 1
ATOM 1075 C C . ASP A 1 141 ? -10.071 -18.425 6.718 1.00 86.06 141 ASP A C 1
ATOM 1077 O O . ASP A 1 141 ? -10.830 -19.162 6.084 1.00 86.06 141 ASP A O 1
ATOM 1081 N N . THR A 1 142 ? -8.921 -18.038 6.191 1.00 77.12 142 THR A N 1
ATOM 1082 C CA . THR A 1 142 ? -8.417 -18.572 4.926 1.00 77.12 142 THR A CA 1
ATOM 1083 C C . THR A 1 142 ? -6.899 -18.538 4.983 1.00 77.12 142 THR A C 1
ATOM 1085 O O . THR A 1 142 ? -6.345 -17.563 5.500 1.00 77.12 142 THR A O 1
ATOM 1088 N N . PRO A 1 143 ? -6.207 -19.565 4.456 1.00 68.31 143 PRO A N 1
ATOM 1089 C CA . PRO A 1 143 ? -4.762 -19.511 4.330 1.00 68.31 143 PRO A CA 1
ATOM 1090 C C . PRO A 1 143 ? -4.346 -18.234 3.581 1.00 68.31 143 PRO A C 1
ATOM 1092 O O . PRO A 1 143 ? -4.982 -17.847 2.592 1.00 68.31 143 PRO A O 1
ATOM 1095 N N . PRO A 1 144 ? -3.299 -17.547 4.056 1.00 64.44 144 PRO A N 1
ATOM 1096 C CA . PRO A 1 144 ? -2.934 -16.237 3.565 1.00 64.44 144 PRO A CA 1
ATOM 1097 C C . PRO A 1 144 ? -2.460 -16.385 2.127 1.00 64.44 144 PRO A C 1
ATOM 1099 O O . PRO A 1 144 ? -1.639 -17.249 1.809 1.00 64.44 144 PRO A O 1
ATOM 1102 N N . ARG A 1 145 ? -2.935 -15.499 1.248 1.00 69.38 145 ARG A N 1
ATOM 1103 C CA . ARG A 1 145 ? -2.296 -15.320 -0.056 1.00 69.38 145 ARG A CA 1
ATOM 1104 C C . ARG A 1 145 ? -0.921 -14.707 0.188 1.00 69.38 145 ARG A C 1
ATOM 1106 O O . ARG A 1 145 ? -0.789 -13.497 0.364 1.00 69.38 145 ARG A O 1
ATOM 1113 N N . LYS A 1 146 ? 0.091 -15.569 0.285 1.00 71.12 146 LYS A N 1
ATOM 1114 C CA . LYS A 1 146 ? 1.486 -15.163 0.443 1.00 71.12 146 LYS A CA 1
ATOM 1115 C C . LYS A 1 146 ? 2.024 -14.748 -0.920 1.00 71.12 146 LYS A C 1
ATOM 1117 O O . LYS A 1 146 ? 2.004 -15.537 -1.860 1.00 71.12 146 LYS A O 1
ATOM 1122 N N . PHE A 1 147 ? 2.507 -13.516 -0.993 1.00 69.88 147 PHE A N 1
ATOM 1123 C CA . PHE A 1 147 ? 3.285 -13.019 -2.117 1.00 69.88 147 PHE A CA 1
ATOM 1124 C C . PHE A 1 147 ? 4.749 -13.019 -1.693 1.00 69.88 147 PHE A C 1
ATOM 1126 O O . PHE A 1 147 ? 5.101 -12.486 -0.638 1.00 69.88 147 PHE A O 1
ATOM 1133 N N . THR A 1 148 ? 5.602 -13.650 -2.488 1.00 67.62 148 THR A N 1
ATOM 1134 C CA . THR A 1 148 ? 7.039 -13.630 -2.235 1.00 67.62 148 THR A CA 1
ATOM 1135 C C . THR A 1 148 ? 7.629 -12.396 -2.898 1.00 67.62 148 THR A C 1
ATOM 1137 O O . THR A 1 148 ? 7.885 -12.379 -4.097 1.00 67.62 148 THR A O 1
ATOM 1140 N N . PHE A 1 149 ? 7.836 -11.355 -2.098 1.00 69.31 149 PHE A N 1
ATOM 1141 C CA . PHE A 1 149 ? 8.621 -10.190 -2.481 1.00 69.31 149 PHE A CA 1
ATOM 1142 C C . PHE A 1 149 ? 10.064 -10.461 -2.066 1.00 69.31 149 PHE A C 1
ATOM 1144 O O . PHE A 1 149 ? 10.372 -10.450 -0.877 1.00 69.31 149 PHE A O 1
ATOM 1151 N N . LYS A 1 150 ? 10.921 -10.798 -3.026 1.00 68.06 150 LYS A N 1
ATOM 1152 C CA . LYS A 1 150 ? 12.355 -10.974 -2.784 1.00 68.06 150 LYS A CA 1
ATOM 1153 C C . LYS A 1 150 ? 13.118 -10.122 -3.770 1.00 68.06 150 LYS A C 1
ATOM 1155 O O . LYS A 1 150 ? 12.868 -10.227 -4.976 1.00 68.06 150 LYS A O 1
ATOM 1160 N N . ARG A 1 151 ? 14.041 -9.317 -3.250 1.00 72.31 151 ARG A N 1
ATOM 1161 C CA . ARG A 1 151 ? 15.097 -8.725 -4.064 1.00 72.31 151 ARG A CA 1
ATOM 1162 C C . ARG A 1 151 ? 16.008 -9.863 -4.519 1.00 72.31 151 ARG A C 1
ATOM 1164 O O . ARG A 1 151 ? 16.232 -10.818 -3.779 1.00 72.31 151 ARG A O 1
ATOM 1171 N N . GLN A 1 152 ? 16.489 -9.806 -5.750 1.00 73.44 152 GLN A N 1
ATOM 1172 C CA . GLN A 1 152 ? 17.493 -10.743 -6.237 1.00 73.44 152 GLN A CA 1
ATOM 1173 C C . GLN A 1 152 ? 18.850 -10.043 -6.286 1.00 73.44 152 GLN A C 1
ATOM 1175 O O . GLN A 1 152 ? 18.954 -8.832 -6.507 1.00 73.44 152 GLN A O 1
ATOM 1180 N N . ALA A 1 153 ? 19.907 -10.811 -6.021 1.00 70.62 153 ALA A N 1
ATOM 1181 C CA . ALA A 1 153 ? 21.262 -10.336 -6.245 1.00 70.62 153 ALA A CA 1
ATOM 1182 C C . ALA A 1 153 ? 21.418 -10.010 -7.738 1.00 70.62 153 ALA A C 1
ATOM 1184 O O . ALA A 1 153 ? 21.047 -10.823 -8.580 1.00 70.62 153 ALA A O 1
ATOM 1185 N N . GLY A 1 154 ? 21.922 -8.815 -8.046 1.00 72.31 154 GLY A N 1
ATOM 1186 C CA . GLY A 1 154 ? 22.022 -8.331 -9.424 1.00 72.31 154 GLY A CA 1
ATOM 1187 C C . GLY A 1 154 ? 20.800 -7.562 -9.937 1.00 72.31 154 GLY A C 1
ATOM 1188 O O . GLY A 1 154 ? 20.823 -7.168 -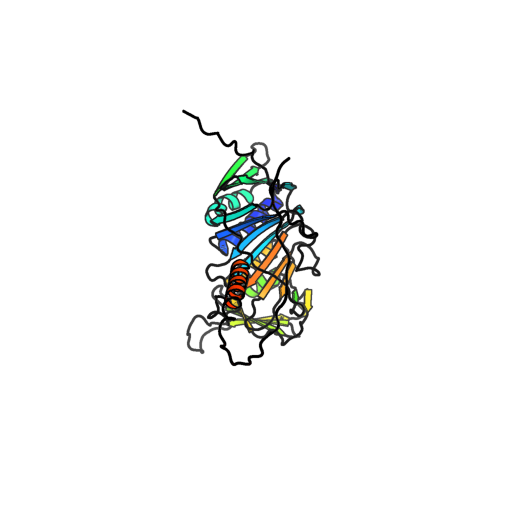11.095 1.00 72.31 154 GLY A O 1
ATOM 1189 N N . ASP A 1 155 ? 19.776 -7.292 -9.114 1.00 80.12 155 ASP A N 1
ATOM 1190 C CA . ASP A 1 155 ? 18.688 -6.371 -9.485 1.00 80.12 155 ASP A CA 1
ATOM 1191 C C . ASP A 1 155 ? 19.229 -4.951 -9.730 1.00 80.12 155 ASP A C 1
ATOM 1193 O O . ASP A 1 155 ? 20.054 -4.446 -8.956 1.00 80.12 155 ASP A O 1
ATOM 1197 N N . HIS A 1 156 ? 18.714 -4.272 -10.761 1.00 83.62 156 HIS A N 1
ATOM 1198 C CA . HIS A 1 156 ? 18.886 -2.823 -10.880 1.00 83.62 156 HIS A CA 1
ATOM 1199 C C . HIS A 1 156 ? 18.141 -2.147 -9.723 1.00 83.62 156 HIS A C 1
ATOM 1201 O O . HIS A 1 156 ? 17.106 -2.636 -9.275 1.00 83.62 156 HIS A O 1
ATOM 1207 N N . VAL A 1 157 ? 18.651 -1.024 -9.228 1.00 87.69 157 VAL A N 1
ATOM 1208 C CA . VAL A 1 157 ? 18.057 -0.269 -8.118 1.00 87.69 157 VAL A CA 1
ATOM 1209 C C . VAL A 1 157 ? 17.861 1.168 -8.554 1.00 87.69 157 VAL A C 1
ATOM 1211 O O . VAL A 1 157 ? 18.802 1.813 -9.015 1.00 87.69 157 VAL A O 1
ATOM 1214 N N . VAL A 1 158 ? 16.643 1.666 -8.378 1.00 88.25 158 VAL A N 1
ATOM 1215 C CA . VAL A 1 158 ? 16.276 3.051 -8.659 1.00 88.25 158 VAL A CA 1
ATOM 1216 C C . VAL A 1 158 ? 15.614 3.633 -7.414 1.00 88.25 158 VAL A C 1
ATOM 1218 O O . VAL A 1 158 ? 14.504 3.232 -7.068 1.00 88.25 158 VAL A O 1
ATOM 1221 N N . SER A 1 159 ? 16.286 4.574 -6.756 1.00 89.81 159 SER A N 1
ATOM 1222 C CA . SER A 1 159 ? 15.769 5.335 -5.616 1.00 89.81 159 SER A CA 1
ATOM 1223 C C . SER A 1 159 ? 15.527 6.782 -6.035 1.00 89.81 159 SER A C 1
ATOM 1225 O O . SER A 1 159 ? 16.415 7.423 -6.601 1.00 89.81 159 SER A O 1
ATOM 1227 N N . LEU A 1 160 ? 14.332 7.299 -5.764 1.00 90.38 160 LEU A N 1
ATOM 1228 C CA . LEU A 1 160 ? 13.967 8.691 -6.026 1.00 90.38 160 LEU A CA 1
ATOM 1229 C C . LEU A 1 160 ? 12.809 9.131 -5.136 1.00 90.38 160 LEU A C 1
ATOM 1231 O O . LEU A 1 160 ? 12.055 8.308 -4.611 1.00 90.38 160 LEU A O 1
ATOM 1235 N N . GLU A 1 161 ? 12.593 10.440 -5.057 1.00 90.62 161 GLU A N 1
ATOM 1236 C CA . GLU A 1 161 ? 11.444 10.995 -4.357 1.00 90.62 161 GLU A CA 1
ATOM 1237 C C . GLU A 1 161 ? 10.125 10.553 -5.023 1.00 90.62 161 GLU A C 1
ATOM 1239 O O . GLU A 1 161 ? 9.845 10.859 -6.187 1.00 90.62 161 GLU A O 1
ATOM 1244 N N . ALA A 1 162 ? 9.247 9.886 -4.266 1.00 92.12 162 ALA A N 1
ATOM 1245 C CA . ALA A 1 162 ? 7.943 9.454 -4.777 1.00 92.12 162 ALA A CA 1
ATOM 1246 C C . ALA A 1 162 ? 7.093 10.624 -5.302 1.00 92.12 162 ALA A C 1
ATOM 1248 O O . ALA A 1 162 ? 6.327 10.463 -6.255 1.00 92.12 162 ALA A O 1
ATOM 1249 N N . SER A 1 163 ? 7.236 11.814 -4.705 1.00 91.94 163 SER A N 1
ATOM 1250 C CA . SER A 1 163 ? 6.523 13.021 -5.134 1.00 91.94 163 SER A CA 1
ATOM 1251 C C . SER A 1 163 ? 6.964 13.477 -6.531 1.00 91.94 163 SER A C 1
ATOM 1253 O O . SER A 1 163 ? 6.135 13.939 -7.321 1.00 91.94 163 SER A O 1
ATOM 1255 N N . LEU A 1 164 ? 8.247 13.308 -6.874 1.00 90.75 164 LEU A N 1
ATOM 1256 C CA . LEU A 1 164 ? 8.775 13.611 -8.198 1.00 90.75 164 LEU A CA 1
ATOM 1257 C C . LEU A 1 164 ? 8.144 12.685 -9.235 1.00 90.75 164 LEU A C 1
ATOM 1259 O O . LEU A 1 164 ? 7.504 13.170 -10.168 1.00 90.75 164 LEU A O 1
ATOM 1263 N N . LEU A 1 165 ? 8.215 11.368 -9.019 1.00 90.31 165 LEU A N 1
ATOM 1264 C CA . LEU A 1 165 ? 7.620 10.403 -9.944 1.00 90.31 165 LEU A CA 1
ATOM 1265 C C . LEU A 1 165 ? 6.098 10.582 -10.052 1.00 90.31 165 LEU A C 1
ATOM 1267 O O . LEU A 1 165 ? 5.545 10.554 -11.150 1.00 90.31 165 LEU A O 1
ATOM 1271 N N . SER A 1 166 ? 5.411 10.852 -8.938 1.00 91.50 166 SER A N 1
ATOM 1272 C CA . SER A 1 166 ? 3.974 11.142 -8.936 1.00 91.50 166 SER A CA 1
ATOM 1273 C C . SER A 1 166 ? 3.628 12.369 -9.788 1.00 91.50 166 SER A C 1
ATOM 1275 O O . SER A 1 166 ? 2.649 12.337 -10.537 1.00 91.50 166 SER A O 1
ATOM 1277 N N . ARG A 1 167 ? 4.415 13.451 -9.701 1.00 89.81 167 ARG A N 1
ATOM 1278 C CA . ARG A 1 167 ? 4.229 14.652 -10.533 1.00 89.81 167 ARG A CA 1
ATOM 1279 C C . ARG A 1 167 ? 4.468 14.346 -12.005 1.00 89.81 167 ARG A C 1
ATOM 1281 O O . ARG A 1 167 ? 3.638 14.720 -12.830 1.00 89.81 167 ARG A O 1
ATOM 1288 N N . CYS A 1 168 ? 5.536 13.622 -12.327 1.00 87.50 168 CYS A N 1
ATOM 1289 C CA . CYS A 1 168 ? 5.857 13.211 -13.693 1.00 87.50 168 CYS A CA 1
ATOM 1290 C C . CYS A 1 168 ? 4.743 12.380 -14.323 1.00 87.50 168 CYS A C 1
ATOM 1292 O O . CYS A 1 168 ? 4.393 12.577 -15.484 1.00 87.50 168 CYS A O 1
ATOM 1294 N N . LEU A 1 169 ? 4.145 11.481 -13.543 1.00 88.69 169 LEU A N 1
ATOM 1295 C CA . LEU A 1 169 ? 3.052 10.663 -14.032 1.00 88.69 169 LEU A CA 1
ATOM 1296 C C . LEU A 1 169 ? 1.732 11.429 -14.093 1.00 88.69 169 LEU A C 1
ATOM 1298 O O . LEU A 1 169 ? 0.870 10.981 -14.825 1.00 88.69 169 LEU A O 1
ATOM 1302 N N . SER A 1 170 ? 1.532 12.553 -13.400 1.00 86.19 170 SER A N 1
ATOM 1303 C CA . SER A 1 170 ? 0.216 13.215 -13.292 1.00 86.19 170 SER A CA 1
ATOM 1304 C C . SER A 1 170 ? -0.453 13.589 -14.627 1.00 86.19 170 SER A C 1
ATOM 1306 O O . SER A 1 170 ? -1.679 13.586 -14.710 1.00 86.19 170 SER A O 1
ATOM 1308 N N . SER A 1 171 ? 0.332 13.860 -15.673 1.00 81.62 171 SER A N 1
ATOM 1309 C CA . SER A 1 171 ? -0.148 14.255 -17.005 1.00 81.62 171 SER A CA 1
ATOM 1310 C C . SER A 1 171 ? -0.521 13.081 -17.918 1.00 81.62 171 SER A C 1
ATOM 1312 O O . SER A 1 171 ? -1.113 13.285 -18.976 1.00 81.62 171 SER A O 1
ATOM 1314 N N . ILE A 1 172 ? -0.181 11.850 -17.535 1.00 84.38 172 ILE A N 1
ATOM 1315 C CA . ILE A 1 172 ? -0.476 10.651 -18.324 1.00 84.38 172 ILE A CA 1
ATOM 1316 C C . ILE A 1 172 ? -1.946 10.213 -18.052 1.00 84.38 172 ILE A C 1
ATOM 1318 O O . ILE A 1 172 ? -2.473 10.439 -16.959 1.00 84.38 172 ILE A O 1
ATOM 1322 N N . PRO A 1 173 ? -2.677 9.575 -18.971 1.00 83.88 173 PRO A N 1
ATOM 1323 C CA . PRO A 1 173 ? -3.974 8.969 -18.638 1.00 83.88 173 PRO A CA 1
ATOM 1324 C C . PRO A 1 173 ? -3.831 7.747 -17.710 1.00 83.88 173 PRO A C 1
ATOM 1326 O O . PRO A 1 173 ? -2.901 6.961 -17.855 1.00 83.88 173 PRO A O 1
ATOM 1329 N N . GLU A 1 174 ? -4.750 7.539 -16.757 1.00 83.12 174 GLU A N 1
ATOM 1330 C CA . GLU A 1 174 ? -4.709 6.350 -15.871 1.00 83.12 174 GLU A CA 1
ATOM 1331 C C . GLU A 1 174 ? -4.903 5.023 -16.623 1.00 83.12 174 GLU A C 1
ATOM 1333 O O . GLU A 1 174 ? -4.498 3.972 -16.131 1.00 83.12 174 GLU A O 1
ATOM 1338 N N . SER A 1 175 ? -5.532 5.066 -17.800 1.00 80.44 175 SER A N 1
ATOM 1339 C CA . SER A 1 175 ? -5.785 3.906 -18.660 1.00 80.44 175 SER A CA 1
ATOM 1340 C C . SER A 1 175 ? -4.579 3.478 -19.497 1.00 80.44 175 SER A C 1
ATOM 1342 O O . SER A 1 175 ? -4.649 2.433 -20.141 1.00 80.44 175 SER A O 1
ATOM 1344 N N . SER A 1 176 ? -3.514 4.283 -19.528 1.00 81.00 176 SER A N 1
ATOM 1345 C CA . SER A 1 176 ? -2.312 3.990 -20.303 1.00 81.00 176 SER A CA 1
ATOM 1346 C C . SER A 1 176 ? -1.454 2.924 -19.625 1.00 81.00 176 SER A C 1
ATOM 1348 O O . SER A 1 176 ? -1.436 2.801 -18.398 1.00 81.00 176 SER A O 1
ATOM 1350 N N . ASP A 1 177 ? -0.690 2.205 -20.440 1.00 81.56 177 ASP A N 1
ATOM 1351 C CA . ASP A 1 177 ? 0.415 1.379 -19.969 1.00 81.56 177 ASP A CA 1
ATOM 1352 C C . ASP A 1 177 ? 1.722 2.192 -20.120 1.00 81.56 177 ASP A C 1
ATOM 1354 O O . ASP A 1 177 ? 1.858 3.023 -21.027 1.00 81.56 177 ASP A O 1
ATOM 1358 N N . LEU A 1 178 ? 2.667 2.022 -19.192 1.00 83.25 178 LEU A N 1
ATOM 1359 C CA . LEU A 1 178 ? 3.977 2.682 -19.221 1.00 83.25 178 LEU A CA 1
ATOM 1360 C C . LEU A 1 178 ? 5.045 1.699 -19.623 1.00 83.25 178 LEU A C 1
ATOM 1362 O O . LEU A 1 178 ? 5.181 0.675 -18.973 1.00 83.25 178 LEU A O 1
ATOM 1366 N N . VAL A 1 179 ? 5.878 2.085 -20.574 1.00 83.88 179 VAL A N 1
ATOM 1367 C CA . VAL A 1 179 ? 7.162 1.466 -20.862 1.00 83.88 179 VAL A CA 1
ATOM 1368 C C . VAL A 1 179 ? 8.243 2.228 -20.108 1.00 83.88 179 VAL A C 1
ATOM 1370 O O . VAL A 1 179 ? 8.502 3.398 -20.395 1.00 83.88 179 VAL A O 1
ATOM 1373 N N . LEU A 1 180 ? 8.873 1.556 -19.151 1.00 84.31 180 LEU A N 1
ATOM 1374 C CA . LEU A 1 180 ? 10.040 2.055 -18.434 1.00 84.31 180 LEU A CA 1
ATOM 1375 C C . LEU A 1 180 ? 11.311 1.510 -19.084 1.00 84.31 180 LEU A C 1
ATOM 1377 O O . LEU A 1 180 ? 11.383 0.326 -19.423 1.00 84.31 180 LEU A O 1
ATOM 1381 N N . SER A 1 181 ? 12.302 2.373 -19.274 1.00 84.62 181 SER A N 1
ATOM 1382 C CA . SER A 1 181 ? 13.638 2.009 -19.752 1.00 84.62 181 SER A CA 1
ATOM 1383 C C . SER A 1 181 ? 14.680 2.750 -18.928 1.00 84.62 181 SER A C 1
ATOM 1385 O O . SER A 1 181 ? 14.607 3.970 -18.816 1.00 84.62 181 SER A O 1
ATOM 1387 N N . LEU A 1 182 ? 15.613 2.019 -18.323 1.00 86.00 182 LEU A N 1
ATOM 1388 C CA . LEU A 1 182 ? 16.650 2.594 -17.465 1.00 86.00 182 LEU A CA 1
ATOM 1389 C C . LEU A 1 182 ? 17.996 2.537 -18.184 1.00 86.00 182 LEU A C 1
ATOM 1391 O O . LEU A 1 182 ? 18.481 1.445 -18.465 1.00 86.00 182 LEU A O 1
ATOM 1395 N N . ASP A 1 183 ? 18.614 3.676 -18.452 1.00 85.06 183 ASP A N 1
ATOM 1396 C CA . ASP A 1 183 ? 19.929 3.783 -19.088 1.00 85.06 183 ASP A CA 1
ATOM 1397 C C . ASP A 1 183 ? 20.875 4.643 -18.225 1.00 85.06 183 ASP A C 1
ATOM 1399 O O . ASP A 1 183 ? 20.420 5.252 -17.255 1.00 85.06 183 ASP A O 1
ATOM 1403 N N . PRO A 1 184 ? 22.189 4.703 -18.521 1.00 83.31 184 PRO A N 1
ATOM 1404 C CA . PRO A 1 184 ? 23.138 5.490 -17.726 1.00 83.31 184 PRO A CA 1
ATOM 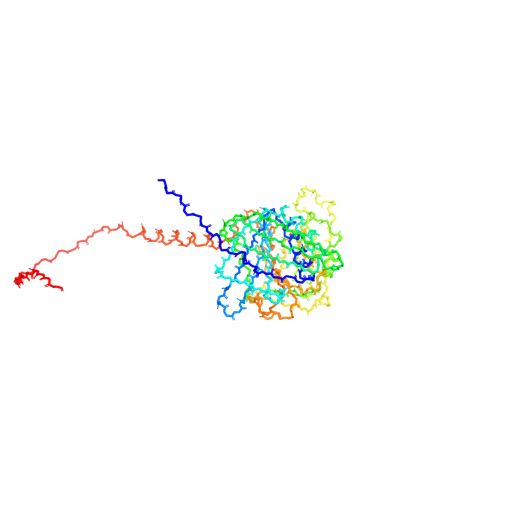1405 C C . PRO A 1 184 ? 22.803 6.984 -17.590 1.00 83.31 184 PRO A C 1
ATOM 1407 O O . PRO A 1 184 ? 23.285 7.629 -16.660 1.00 83.31 184 PRO A O 1
ATOM 1410 N N . ASP A 1 185 ? 21.989 7.537 -18.488 1.00 82.75 185 ASP A N 1
ATOM 1411 C CA . ASP A 1 185 ? 21.567 8.935 -18.439 1.00 82.75 185 ASP A CA 1
ATOM 1412 C C . ASP A 1 185 ? 20.300 9.127 -17.577 1.00 82.75 185 ASP A C 1
ATOM 1414 O O . ASP A 1 185 ? 19.994 10.259 -17.192 1.00 82.75 185 ASP A O 1
ATOM 1418 N N . GLY A 1 186 ? 19.559 8.053 -17.270 1.00 85.69 186 GLY A N 1
ATOM 1419 C CA . GLY A 1 186 ? 18.478 8.031 -16.285 1.00 85.69 186 GLY A CA 1
ATOM 1420 C C . GLY A 1 186 ? 17.296 7.116 -16.638 1.00 85.69 186 GLY A C 1
ATOM 1421 O O . GLY A 1 186 ? 17.445 6.063 -17.256 1.00 85.69 186 GLY A O 1
ATOM 1422 N N . LEU A 1 187 ? 16.090 7.501 -16.203 1.00 87.88 187 LEU A N 1
ATOM 1423 C CA . LEU A 1 187 ? 14.856 6.741 -16.442 1.00 87.88 187 LEU A CA 1
ATOM 1424 C C . LEU A 1 187 ? 14.035 7.387 -17.553 1.00 87.88 187 LEU A C 1
ATOM 1426 O O . LEU A 1 187 ? 13.565 8.520 -17.437 1.00 87.88 187 LEU A O 1
ATOM 1430 N N . PHE A 1 188 ? 13.786 6.619 -18.601 1.00 87.81 188 PHE A N 1
ATOM 1431 C CA . PHE A 1 188 ? 12.865 6.963 -19.665 1.00 87.81 188 PHE A CA 1
ATOM 1432 C C . PHE A 1 188 ? 11.507 6.293 -19.433 1.00 87.81 188 PHE A C 1
ATOM 1434 O O . PHE A 1 188 ? 11.414 5.080 -19.248 1.00 87.81 188 PHE A O 1
ATOM 1441 N N . ILE A 1 189 ? 10.444 7.094 -19.450 1.00 87.44 189 ILE A N 1
ATOM 1442 C CA . ILE A 1 189 ? 9.056 6.675 -19.256 1.00 87.44 189 ILE A CA 1
ATOM 1443 C C . ILE A 1 189 ? 8.287 7.037 -20.520 1.00 87.44 189 ILE A C 1
ATOM 1445 O O . ILE A 1 189 ? 8.178 8.211 -20.868 1.00 87.44 189 ILE A O 1
ATOM 1449 N N . LYS A 1 190 ? 7.723 6.046 -21.204 1.00 86.12 190 LYS A N 1
ATOM 1450 C CA . LYS A 1 190 ? 6.929 6.247 -22.420 1.00 86.12 190 LYS A CA 1
ATOM 1451 C C . LYS A 1 190 ? 5.551 5.625 -22.262 1.00 86.12 190 LYS A C 1
ATOM 1453 O O . LYS A 1 190 ? 5.445 4.512 -21.768 1.00 86.12 190 LYS A O 1
ATOM 1458 N N . THR A 1 191 ? 4.497 6.296 -22.708 1.00 84.56 191 THR A N 1
ATOM 1459 C CA . THR A 1 191 ? 3.168 5.674 -22.778 1.00 84.56 191 THR A CA 1
ATOM 1460 C C . THR A 1 191 ? 3.060 4.747 -23.988 1.00 84.56 191 THR A C 1
ATOM 1462 O O . THR A 1 191 ? 3.517 5.087 -25.084 1.00 84.56 191 THR A O 1
ATOM 1465 N N . THR A 1 192 ? 2.431 3.587 -23.814 1.00 74.50 192 THR A N 1
ATOM 1466 C CA . THR A 1 192 ? 2.004 2.722 -24.919 1.00 74.50 192 THR A CA 1
ATOM 1467 C C . THR A 1 192 ? 0.489 2.659 -24.982 1.00 74.50 192 THR A C 1
ATOM 1469 O O . THR A 1 192 ? -0.198 2.515 -23.972 1.00 74.50 192 THR A O 1
ATOM 1472 N N . ASP A 1 193 ? -0.034 2.773 -26.199 1.00 62.53 193 ASP A N 1
ATOM 1473 C CA . ASP A 1 193 ? -1.465 2.700 -26.479 1.00 62.53 193 ASP A CA 1
ATOM 1474 C C . ASP A 1 193 ? -1.800 1.289 -26.990 1.00 62.53 193 ASP A C 1
ATOM 1476 O O . ASP A 1 193 ? -2.250 1.085 -28.111 1.00 62.53 193 ASP A O 1
ATOM 1480 N N . ALA A 1 194 ? -1.469 0.265 -26.195 1.00 52.84 194 ALA A N 1
ATOM 1481 C CA . ALA A 1 194 ? -1.627 -1.134 -26.609 1.00 52.84 194 ALA A CA 1
ATOM 1482 C C . ALA A 1 194 ? -3.097 -1.605 -26.589 1.00 52.84 194 ALA A C 1
ATOM 1484 O O . ALA A 1 194 ? -3.442 -2.600 -27.223 1.00 52.84 194 ALA A O 1
ATOM 1485 N N . LYS A 1 195 ? -3.977 -0.903 -25.860 1.00 51.69 195 LYS A N 1
ATOM 1486 C CA . LYS A 1 195 ? -5.373 -1.319 -25.615 1.00 51.69 195 LYS A CA 1
ATOM 1487 C C . LYS A 1 195 ? -6.370 -0.805 -26.652 1.00 51.69 195 LYS A C 1
ATOM 1489 O O . LYS A 1 195 ? -7.515 -1.259 -26.684 1.00 51.69 195 LYS A O 1
ATOM 1494 N N . HIS A 1 196 ? -5.951 0.099 -27.525 1.00 41.78 196 HIS A N 1
ATOM 1495 C CA . HIS A 1 196 ? -6.773 0.581 -28.617 1.00 41.78 196 HIS A CA 1
ATOM 1496 C C . HIS A 1 196 ? -6.045 0.243 -29.902 1.00 41.78 196 HIS A C 1
ATOM 1498 O O . HIS A 1 196 ? -4.991 0.808 -30.154 1.00 41.78 196 HIS A O 1
ATOM 1504 N N . GLY A 1 197 ? -6.600 -0.654 -30.723 1.00 40.97 197 GLY A N 1
ATOM 1505 C CA . GLY A 1 197 ? -6.150 -0.919 -32.098 1.00 40.97 197 GLY A CA 1
ATOM 1506 C C . GLY A 1 197 ? -6.291 0.298 -33.026 1.00 40.97 197 GLY A C 1
ATOM 1507 O O . GLY A 1 197 ? -6.712 0.168 -34.172 1.00 40.97 197 GLY A O 1
ATOM 1508 N N . CYS A 1 198 ? -6.004 1.488 -32.505 1.00 41.44 198 CYS A N 1
ATOM 1509 C CA . CYS A 1 198 ? -5.851 2.734 -33.201 1.00 41.44 198 CYS A CA 1
ATOM 1510 C C . CYS A 1 198 ? -4.755 2.546 -34.239 1.00 41.44 198 CYS A C 1
ATOM 1512 O O . CYS A 1 198 ? -3.609 2.216 -33.935 1.00 41.44 198 CYS A O 1
ATOM 1514 N N . VAL A 1 199 ? -5.157 2.763 -35.484 1.00 42.53 199 VAL A N 1
ATOM 1515 C CA . VAL A 1 199 ? -4.272 2.986 -36.619 1.00 42.53 199 VAL A CA 1
ATOM 1516 C C . VAL A 1 199 ? -3.156 3.931 -36.166 1.00 42.53 199 VAL A C 1
ATOM 1518 O O . VAL A 1 199 ? -3.437 4.966 -35.561 1.00 42.53 199 VAL A O 1
ATOM 1521 N N . ALA A 1 200 ? -1.909 3.541 -36.427 1.00 44.75 200 ALA A N 1
ATOM 1522 C CA . ALA A 1 200 ? -0.664 4.083 -35.876 1.00 44.75 200 ALA A CA 1
ATOM 1523 C C . ALA A 1 200 ? -0.417 5.605 -36.039 1.00 44.75 200 ALA A C 1
ATOM 1525 O O . ALA A 1 200 ? 0.624 6.092 -35.611 1.00 44.75 200 ALA A O 1
ATOM 1526 N N . ASP A 1 201 ? -1.358 6.368 -36.598 1.00 43.72 201 ASP A N 1
ATOM 1527 C CA . ASP A 1 201 ? -1.164 7.755 -37.028 1.00 43.72 201 ASP A CA 1
ATOM 1528 C C . ASP A 1 201 ? -1.722 8.832 -36.076 1.00 43.72 201 ASP A C 1
ATOM 1530 O O . ASP A 1 201 ? -1.553 10.017 -36.357 1.00 43.72 201 ASP A O 1
ATOM 1534 N N . GLN A 1 202 ? -2.386 8.490 -34.958 1.00 50.59 202 GLN A N 1
ATOM 1535 C CA . GLN A 1 202 ? -3.006 9.514 -34.082 1.00 50.59 202 GLN A CA 1
ATOM 1536 C C . GLN A 1 202 ? -2.840 9.329 -32.565 1.00 50.59 202 GLN A C 1
ATOM 1538 O O . GLN A 1 202 ? -3.308 10.174 -31.799 1.00 50.59 202 GLN A O 1
ATOM 1543 N N . ALA A 1 203 ? -2.160 8.280 -32.096 1.00 57.00 203 ALA A N 1
ATOM 1544 C CA . ALA A 1 203 ? -1.908 8.123 -30.665 1.00 57.00 203 ALA A CA 1
ATOM 1545 C C . ALA A 1 203 ? -0.788 9.079 -30.217 1.00 57.00 203 ALA A C 1
ATOM 1547 O O . ALA A 1 203 ? 0.379 8.909 -30.576 1.00 57.00 203 ALA A O 1
ATOM 1548 N N . VAL A 1 204 ? -1.135 10.100 -29.428 1.00 63.91 204 VAL A N 1
ATOM 1549 C CA . VAL A 1 204 ? -0.149 10.988 -28.798 1.00 63.91 204 VAL A CA 1
ATOM 1550 C C . VAL A 1 204 ? 0.646 10.170 -27.781 1.00 63.91 204 VAL A C 1
ATOM 1552 O O . VAL A 1 204 ? 0.142 9.822 -26.715 1.00 63.91 204 VAL A O 1
ATOM 1555 N N . SER A 1 205 ? 1.899 9.847 -28.108 1.00 70.75 205 SER A N 1
ATOM 1556 C CA . SER A 1 205 ? 2.810 9.216 -27.156 1.00 70.75 205 SER A CA 1
ATOM 1557 C C . SER A 1 205 ? 3.438 10.279 -26.261 1.00 70.75 205 SER A C 1
ATOM 1559 O O . SER A 1 205 ? 4.138 11.166 -26.754 1.00 70.75 205 SER A O 1
ATOM 1561 N N . THR A 1 206 ? 3.244 10.163 -24.952 1.00 77.31 206 THR A N 1
ATOM 1562 C CA . THR A 1 206 ? 3.942 10.994 -23.972 1.00 77.31 206 THR A CA 1
ATOM 1563 C C . THR A 1 206 ? 5.231 10.286 -23.578 1.00 77.31 206 THR A C 1
ATOM 1565 O O . THR A 1 206 ? 5.202 9.139 -23.130 1.00 77.31 206 THR A O 1
ATOM 1568 N N . SER A 1 207 ? 6.363 10.967 -23.745 1.00 82.81 207 SER A N 1
ATOM 1569 C CA . SER A 1 207 ? 7.667 10.513 -23.264 1.00 82.81 207 SER A CA 1
ATOM 1570 C C . SER A 1 207 ? 8.217 11.486 -22.235 1.00 82.81 207 SER A C 1
ATOM 1572 O O . SER A 1 207 ? 8.266 12.690 -22.485 1.00 82.81 207 SER A O 1
ATOM 1574 N N . LEU A 1 208 ? 8.671 10.957 -21.109 1.00 86.31 208 LEU A N 1
ATOM 1575 C CA . LEU A 1 208 ? 9.298 11.698 -20.030 1.00 86.31 208 LEU A CA 1
ATOM 1576 C C . LEU A 1 208 ? 10.661 11.076 -19.728 1.00 86.31 208 LEU A C 1
ATOM 1578 O O . LEU A 1 208 ? 10.796 9.856 -19.701 1.00 86.31 208 LEU A O 1
ATOM 1582 N N . ARG A 1 209 ? 11.669 11.919 -19.511 1.00 88.50 209 ARG A N 1
ATOM 1583 C CA . ARG A 1 209 ? 13.010 11.490 -19.116 1.00 88.50 209 ARG A CA 1
ATOM 1584 C C . ARG A 1 209 ? 13.354 12.132 -17.782 1.00 88.50 209 ARG A C 1
ATOM 1586 O O . ARG A 1 209 ? 13.344 13.356 -17.683 1.00 88.50 209 ARG A O 1
ATOM 1593 N N . LEU A 1 210 ? 13.635 11.296 -16.794 1.00 89.19 210 LEU A N 1
ATOM 1594 C CA . LEU A 1 210 ? 14.286 11.688 -15.551 1.00 89.19 210 LEU A CA 1
ATOM 1595 C C . LEU A 1 210 ? 15.781 11.483 -15.734 1.00 89.19 210 LEU A C 1
ATOM 1597 O O . LEU A 1 210 ? 16.208 10.419 -16.180 1.00 89.19 210 LEU A O 1
ATOM 1601 N N . SER A 1 211 ? 16.547 12.519 -15.439 1.00 89.12 211 SER A N 1
ATOM 1602 C CA . SER A 1 211 ? 18.001 12.530 -15.545 1.00 89.12 211 SER A CA 1
ATOM 1603 C C . SER A 1 211 ? 18.640 11.868 -14.329 1.00 89.12 211 SER A C 1
ATOM 1605 O O . SER A 1 211 ? 18.034 11.821 -13.264 1.00 89.12 211 SER A O 1
ATOM 1607 N N . SER A 1 212 ? 19.880 11.397 -14.441 1.00 86.88 212 SER A N 1
ATOM 1608 C CA . SER A 1 212 ? 20.604 10.790 -13.314 1.00 86.88 212 SER A CA 1
ATOM 1609 C C . SER A 1 212 ? 20.682 11.680 -12.058 1.00 86.88 212 SER A C 1
ATOM 1611 O O . SER A 1 212 ? 20.734 11.150 -10.953 1.00 86.88 212 SER A O 1
ATOM 1613 N N . SER A 1 213 ? 20.620 13.012 -12.195 1.00 89.50 213 SER A N 1
ATOM 1614 C CA . SER A 1 213 ? 20.588 13.952 -11.061 1.00 89.50 213 SER A CA 1
ATOM 1615 C C . SER A 1 213 ? 19.261 14.003 -10.298 1.00 89.50 213 SER A C 1
ATOM 1617 O O . SER A 1 213 ? 19.208 14.603 -9.230 1.00 89.50 213 SER A O 1
ATOM 1619 N N . ASP A 1 214 ? 18.199 13.400 -10.834 1.00 89.19 214 ASP A N 1
ATOM 1620 C CA . ASP A 1 214 ? 16.878 13.328 -10.199 1.00 89.19 214 ASP A CA 1
ATOM 1621 C C . ASP A 1 214 ? 16.748 12.146 -9.216 1.00 89.19 214 ASP A C 1
ATOM 1623 O O . ASP A 1 214 ? 15.708 11.984 -8.574 1.00 89.19 214 ASP A O 1
ATOM 1627 N N . PHE A 1 215 ? 17.777 11.297 -9.123 1.00 87.31 215 PHE A N 1
ATOM 1628 C CA . PHE A 1 215 ? 17.780 10.082 -8.310 1.00 87.31 215 PHE A CA 1
ATOM 1629 C C . PHE A 1 215 ? 18.643 10.252 -7.065 1.00 87.31 215 PHE A C 1
ATOM 1631 O O . PHE A 1 215 ? 19.763 10.754 -7.136 1.00 87.31 215 PHE A O 1
ATOM 1638 N N . ASP A 1 216 ? 18.152 9.731 -5.942 1.00 86.44 216 ASP A N 1
ATOM 1639 C CA . ASP A 1 216 ? 18.947 9.605 -4.719 1.00 86.44 216 ASP A CA 1
ATOM 1640 C C . ASP A 1 216 ? 20.025 8.525 -4.894 1.00 86.44 216 ASP A C 1
ATOM 1642 O O . ASP A 1 216 ? 21.140 8.636 -4.385 1.00 86.44 216 ASP A O 1
ATOM 1646 N N . ASN A 1 217 ? 19.689 7.459 -5.626 1.00 85.44 217 ASN A N 1
ATOM 1647 C CA . ASN A 1 217 ? 20.572 6.331 -5.886 1.00 85.44 217 ASN A CA 1
ATOM 1648 C C . ASN A 1 217 ? 20.129 5.601 -7.164 1.00 85.44 217 ASN A C 1
ATOM 1650 O O . ASN A 1 217 ? 18.959 5.252 -7.321 1.00 85.44 217 ASN A O 1
ATOM 1654 N N . ILE A 1 218 ? 21.073 5.339 -8.067 1.00 85.25 218 ILE A N 1
ATOM 1655 C CA . ILE A 1 218 ? 20.868 4.499 -9.248 1.00 85.25 218 ILE A CA 1
ATOM 1656 C C . ILE A 1 218 ? 22.000 3.474 -9.315 1.00 85.25 218 ILE A C 1
ATOM 1658 O O . ILE A 1 218 ? 23.178 3.827 -9.397 1.00 85.25 218 ILE A O 1
ATOM 1662 N N . LYS A 1 219 ? 21.654 2.187 -9.245 1.00 84.88 219 LYS A N 1
ATOM 1663 C CA . LYS A 1 219 ? 22.612 1.082 -9.377 1.00 84.88 219 LYS A CA 1
ATOM 1664 C C . LYS A 1 219 ? 22.165 0.178 -10.507 1.00 84.88 219 LYS A C 1
ATOM 1666 O O . LYS A 1 219 ? 21.053 -0.341 -10.483 1.00 84.88 219 LYS A O 1
ATOM 1671 N N . PHE A 1 220 ? 23.047 -0.026 -11.473 1.00 82.75 220 PHE A N 1
ATOM 1672 C CA . PHE A 1 220 ? 22.820 -0.996 -12.532 1.00 82.75 220 PHE A CA 1
ATOM 1673 C C . PHE A 1 220 ? 23.256 -2.375 -12.051 1.00 82.75 220 PHE A C 1
ATOM 1675 O O . PHE A 1 220 ? 24.344 -2.535 -11.497 1.00 82.75 220 PHE A O 1
ATOM 1682 N N . GLY A 1 221 ? 22.362 -3.339 -12.216 1.00 77.00 221 GLY A N 1
ATOM 1683 C CA . GLY A 1 221 ? 22.561 -4.734 -11.876 1.00 77.00 221 GLY A CA 1
ATOM 1684 C C . GLY A 1 221 ? 23.398 -5.504 -12.899 1.00 77.00 221 GLY A C 1
ATOM 1685 O O . GLY A 1 221 ? 23.876 -4.951 -13.892 1.00 77.00 221 GLY A O 1
ATOM 1686 N N . GLU A 1 222 ? 23.549 -6.808 -12.671 1.00 67.25 222 GLU A N 1
ATOM 1687 C CA . GLU A 1 222 ? 24.212 -7.720 -13.607 1.00 67.25 222 GLU A CA 1
ATOM 1688 C C . GLU A 1 222 ? 23.203 -8.166 -14.677 1.00 67.25 222 GLU A C 1
ATOM 1690 O O . GLU A 1 222 ? 22.370 -9.036 -14.444 1.00 67.25 222 GLU A O 1
ATOM 1695 N N . GLY A 1 223 ? 23.237 -7.547 -15.859 1.00 63.62 223 GLY A N 1
ATOM 1696 C CA . GLY A 1 223 ? 22.337 -7.897 -16.961 1.00 63.62 223 GLY A CA 1
ATOM 1697 C C . GLY A 1 223 ? 22.174 -6.775 -17.987 1.00 63.62 223 GLY A C 1
ATOM 1698 O O . GLY A 1 223 ? 22.719 -5.683 -17.801 1.00 63.62 223 GLY A O 1
ATOM 1699 N N . PRO A 1 224 ? 21.438 -7.016 -19.090 1.00 61.25 224 PRO A N 1
ATOM 1700 C CA . PRO A 1 224 ? 21.078 -5.943 -20.005 1.00 61.25 224 PRO A CA 1
ATOM 1701 C C . PRO A 1 224 ? 20.296 -4.869 -19.240 1.00 61.25 224 PRO A C 1
ATOM 1703 O O . PRO A 1 224 ? 19.500 -5.179 -18.350 1.00 61.25 224 PRO A O 1
ATOM 1706 N N . SER A 1 225 ? 20.529 -3.600 -19.585 1.00 62.44 225 SER A N 1
ATOM 1707 C CA . SER A 1 225 ? 19.716 -2.485 -19.088 1.00 62.44 225 SER A CA 1
ATOM 1708 C C . SER A 1 225 ? 18.233 -2.850 -19.264 1.00 62.44 225 SER A C 1
ATOM 1710 O O . SER A 1 225 ? 17.869 -3.346 -20.343 1.00 62.44 225 SER A O 1
ATOM 1712 N N . PRO A 1 226 ? 17.393 -2.681 -18.218 1.00 61.41 226 PRO A N 1
ATOM 1713 C CA . PRO A 1 226 ? 16.011 -3.112 -18.251 1.00 61.41 226 PRO A CA 1
ATOM 1714 C C . PRO A 1 226 ? 15.308 -2.222 -19.263 1.00 61.41 226 PRO A C 1
ATOM 1716 O O . PRO A 1 226 ? 14.941 -1.074 -19.010 1.00 61.41 226 PRO A O 1
ATOM 1719 N N . SER A 1 227 ? 15.218 -2.764 -20.463 1.00 55.03 227 SER A N 1
ATOM 1720 C CA . SER A 1 227 ? 14.641 -2.145 -21.629 1.00 55.03 227 SER A CA 1
ATOM 1721 C C . SER A 1 227 ? 13.246 -2.734 -21.738 1.00 55.03 227 SER A C 1
ATOM 1723 O O . SER A 1 227 ? 13.071 -3.935 -21.911 1.00 55.03 227 SER A O 1
ATOM 1725 N N . CYS A 1 228 ? 12.248 -1.870 -21.586 1.00 60.22 228 CYS A N 1
ATOM 1726 C CA . CYS A 1 228 ? 10.834 -2.163 -21.788 1.00 60.22 228 CYS A CA 1
ATOM 1727 C C . CYS A 1 228 ? 10.117 -2.976 -20.695 1.00 60.22 228 CYS A C 1
ATOM 1729 O O . CYS A 1 228 ? 9.585 -4.056 -20.950 1.00 60.22 228 CYS A O 1
ATOM 1731 N N . LEU A 1 229 ? 9.988 -2.404 -19.496 1.00 68.81 229 LEU A N 1
ATOM 1732 C CA . LEU A 1 229 ? 9.012 -2.873 -18.502 1.00 68.81 229 LEU A CA 1
ATOM 1733 C C . LEU A 1 229 ? 7.663 -2.204 -18.748 1.00 68.81 229 LEU A C 1
ATOM 1735 O O . LEU A 1 229 ? 7.595 -0.979 -18.689 1.00 68.81 229 LEU A O 1
ATOM 1739 N N . SER A 1 230 ? 6.610 -2.983 -19.013 1.00 72.38 230 SER A N 1
ATOM 1740 C CA . SER A 1 230 ? 5.273 -2.441 -19.279 1.00 72.38 230 SER A CA 1
ATOM 1741 C C . SER A 1 230 ? 4.365 -2.543 -18.053 1.00 72.38 230 SER A C 1
ATOM 1743 O O . SER A 1 230 ? 3.899 -3.637 -17.758 1.00 72.38 230 SER A O 1
ATOM 1745 N N . ILE A 1 231 ? 4.071 -1.442 -17.360 1.00 78.69 231 ILE A N 1
ATOM 1746 C CA . ILE A 1 231 ? 3.248 -1.438 -16.131 1.00 78.69 231 ILE A CA 1
ATOM 1747 C C . ILE A 1 231 ? 1.973 -0.602 -16.283 1.00 78.69 231 ILE A C 1
ATOM 1749 O O . ILE A 1 231 ? 1.971 0.421 -16.968 1.00 78.69 231 ILE A O 1
ATOM 1753 N N . GLU A 1 232 ? 0.888 -0.996 -15.612 1.00 81.25 232 GLU A N 1
ATOM 1754 C CA . GLU A 1 232 ? -0.345 -0.198 -15.597 1.00 81.25 232 GLU A CA 1
ATOM 1755 C C . GLU A 1 232 ? -0.161 1.068 -14.740 1.00 81.25 232 GLU A C 1
ATOM 1757 O O . GLU A 1 232 ? 0.149 0.998 -13.546 1.00 81.25 232 GLU A O 1
ATOM 1762 N N . VAL A 1 233 ? -0.393 2.244 -15.338 1.00 84.69 233 VAL A N 1
ATOM 1763 C CA . VAL A 1 233 ? -0.223 3.558 -14.685 1.00 84.69 233 VAL A CA 1
ATOM 1764 C C . VAL A 1 233 ? -1.037 3.677 -13.401 1.00 84.69 233 VAL A C 1
ATOM 1766 O O . VAL A 1 233 ? -0.566 4.231 -12.405 1.00 84.69 233 VAL A O 1
ATOM 1769 N N . LYS A 1 234 ? -2.286 3.207 -13.447 1.00 87.38 234 LYS A N 1
ATOM 1770 C CA . LYS A 1 234 ? -3.270 3.369 -12.376 1.00 87.38 234 LYS A CA 1
ATOM 1771 C C . LYS A 1 234 ? -2.756 2.846 -11.035 1.00 87.38 234 LYS A C 1
ATOM 1773 O O . LYS A 1 234 ? -2.854 3.549 -10.029 1.00 87.38 234 LYS A O 1
ATOM 1778 N N . ASP A 1 235 ? -2.210 1.634 -11.031 1.00 86.38 235 ASP A N 1
ATOM 1779 C CA . ASP A 1 235 ? -1.778 0.951 -9.812 1.00 86.38 235 ASP A CA 1
ATOM 1780 C C . ASP A 1 235 ? -0.503 1.602 -9.247 1.00 86.38 235 ASP A C 1
ATOM 1782 O O . ASP A 1 235 ? -0.432 1.879 -8.047 1.00 86.38 235 ASP A O 1
ATOM 1786 N N . LEU A 1 236 ? 0.446 1.984 -10.114 1.00 89.75 236 LEU A N 1
ATOM 1787 C CA . LEU A 1 236 ? 1.642 2.725 -9.703 1.00 89.75 236 LEU A CA 1
ATOM 1788 C C . LEU A 1 236 ? 1.298 4.104 -9.116 1.00 89.75 236 LEU A C 1
ATOM 1790 O O . LEU A 1 236 ? 1.791 4.462 -8.048 1.00 89.75 236 LEU A O 1
ATOM 1794 N N . ARG A 1 237 ? 0.430 4.885 -9.772 1.00 90.75 237 ARG A N 1
ATOM 1795 C CA . ARG A 1 237 ? 0.006 6.201 -9.258 1.00 90.75 237 ARG A CA 1
ATOM 1796 C C . ARG A 1 237 ? -0.663 6.110 -7.908 1.00 90.75 237 ARG A C 1
ATOM 1798 O O . ARG A 1 237 ? -0.433 6.953 -7.045 1.00 90.75 237 ARG A O 1
ATOM 1805 N N . LEU A 1 238 ? -1.525 5.112 -7.754 1.00 89.88 238 LEU A N 1
ATOM 1806 C CA . LEU A 1 238 ? -2.233 4.886 -6.513 1.00 89.88 238 LEU A CA 1
ATOM 1807 C C . LEU A 1 238 ? -1.244 4.662 -5.361 1.00 89.88 238 LEU A C 1
ATOM 1809 O O . LEU A 1 238 ? -1.448 5.205 -4.276 1.00 89.88 238 LEU A O 1
ATOM 1813 N N . PHE A 1 239 ? -0.172 3.907 -5.611 1.00 92.75 239 PHE A N 1
ATOM 1814 C CA . PHE A 1 239 ? 0.873 3.638 -4.626 1.00 92.75 239 PHE A CA 1
ATOM 1815 C C . PHE A 1 239 ? 1.729 4.876 -4.349 1.00 92.75 239 PHE A C 1
ATOM 1817 O O . PHE A 1 239 ? 1.899 5.256 -3.193 1.00 92.75 239 PHE A O 1
ATOM 1824 N N . LEU A 1 240 ? 2.176 5.571 -5.398 1.00 93.25 240 LEU A N 1
ATOM 1825 C CA . LEU A 1 240 ? 2.954 6.805 -5.274 1.00 93.25 240 LEU A CA 1
ATOM 1826 C C . LEU A 1 240 ? 2.213 7.897 -4.500 1.00 93.25 240 LEU A C 1
ATOM 1828 O O . LEU A 1 240 ? 2.827 8.585 -3.694 1.00 93.25 240 LEU A O 1
ATOM 1832 N N . ALA A 1 241 ? 0.899 8.037 -4.694 1.00 91.31 241 ALA A N 1
ATOM 1833 C CA . ALA A 1 241 ? 0.097 9.017 -3.966 1.00 91.31 241 ALA A CA 1
ATOM 1834 C C . ALA A 1 241 ? 0.076 8.755 -2.450 1.00 91.31 241 ALA A C 1
ATOM 1836 O O . ALA A 1 241 ? 0.068 9.706 -1.669 1.00 91.31 241 ALA A O 1
ATOM 1837 N N . LEU A 1 242 ? 0.075 7.482 -2.032 1.00 93.25 242 LEU A N 1
ATOM 1838 C CA . LEU A 1 242 ? 0.193 7.114 -0.621 1.00 93.25 242 LEU A CA 1
ATOM 1839 C C . LEU A 1 242 ? 1.604 7.429 -0.113 1.00 93.25 242 LEU A C 1
ATOM 1841 O O . LEU A 1 242 ? 1.754 8.213 0.813 1.00 93.25 242 LEU A O 1
ATOM 1845 N N . VAL A 1 243 ? 2.622 6.867 -0.764 1.00 92.50 243 VAL A N 1
ATOM 1846 C CA . VAL A 1 243 ? 4.035 6.983 -0.370 1.00 92.50 243 VAL A CA 1
ATOM 1847 C C . VAL A 1 243 ? 4.488 8.444 -0.284 1.00 92.50 243 VAL A C 1
ATOM 1849 O O . VAL A 1 243 ? 5.065 8.856 0.720 1.00 92.50 243 VAL A O 1
ATOM 1852 N N . ALA A 1 244 ? 4.171 9.255 -1.297 1.00 91.12 244 ALA A N 1
ATOM 1853 C CA . ALA A 1 244 ? 4.524 10.672 -1.330 1.00 91.12 244 ALA A CA 1
ATOM 1854 C C . ALA A 1 244 ? 3.807 11.477 -0.235 1.00 91.12 244 ALA A C 1
ATOM 1856 O O . ALA A 1 244 ? 4.404 12.370 0.357 1.00 91.12 244 ALA A O 1
ATOM 1857 N N . GLY A 1 245 ? 2.542 11.155 0.060 1.00 88.31 245 GLY A N 1
ATOM 1858 C CA . GLY A 1 245 ? 1.782 11.813 1.127 1.00 88.31 245 GLY A CA 1
ATOM 1859 C C . GLY A 1 245 ? 2.294 11.498 2.536 1.00 88.31 245 GLY A C 1
ATOM 1860 O O . GLY A 1 245 ? 2.024 12.255 3.466 1.00 88.31 245 GLY A O 1
ATOM 1861 N N . GLU A 1 246 ? 3.025 10.395 2.690 1.00 88.00 246 GLU A N 1
ATOM 1862 C CA . GLU A 1 246 ? 3.642 9.974 3.949 1.00 88.00 246 GLU A CA 1
ATOM 1863 C C . GLU A 1 246 ? 5.127 10.361 4.058 1.00 88.00 246 GLU A C 1
ATOM 1865 O O . GLU A 1 246 ? 5.721 10.193 5.122 1.00 88.00 246 GLU A O 1
ATOM 1870 N N . GLY A 1 247 ? 5.736 10.856 2.973 1.00 86.38 247 GLY A N 1
ATOM 1871 C CA . GLY A 1 247 ? 7.166 11.169 2.921 1.00 86.38 247 GLY A CA 1
ATOM 1872 C C . GLY A 1 247 ? 8.072 9.939 3.038 1.00 86.38 247 GLY A C 1
ATOM 1873 O O . GLY A 1 247 ? 9.188 10.050 3.535 1.00 86.38 247 GLY A O 1
ATOM 1874 N N . TRP A 1 248 ? 7.594 8.759 2.636 1.00 88.31 248 TRP A N 1
ATOM 1875 C CA . TRP A 1 248 ? 8.395 7.534 2.680 1.00 88.31 248 TRP A CA 1
ATOM 1876 C C . TRP A 1 248 ? 9.411 7.487 1.534 1.00 88.31 248 TRP A C 1
ATOM 1878 O O . TRP A 1 248 ? 9.159 8.009 0.442 1.00 88.31 248 TRP A O 1
ATOM 1888 N N . LYS A 1 249 ? 10.536 6.796 1.756 1.00 85.25 249 LYS A N 1
ATOM 1889 C CA . LYS A 1 249 ? 11.516 6.526 0.695 1.00 85.25 249 LYS A CA 1
ATOM 1890 C C . LYS A 1 249 ? 10.919 5.568 -0.327 1.00 85.25 249 LYS A C 1
ATOM 1892 O O . LYS A 1 249 ? 10.121 4.702 0.033 1.00 85.25 249 LYS A O 1
ATOM 1897 N N . PHE A 1 250 ? 11.275 5.725 -1.595 1.00 90.69 250 PHE A N 1
ATOM 1898 C CA . PHE A 1 250 ? 10.725 4.929 -2.685 1.00 90.69 250 PHE A CA 1
ATOM 1899 C C . PHE A 1 250 ? 11.844 4.322 -3.519 1.00 90.69 250 PHE A C 1
ATOM 1901 O O . PHE A 1 250 ? 12.722 5.025 -4.017 1.00 90.69 250 PHE A O 1
ATOM 1908 N N . HIS A 1 251 ? 11.770 3.005 -3.680 1.00 89.88 251 HIS A N 1
ATOM 1909 C CA . HIS A 1 251 ? 12.745 2.212 -4.407 1.00 89.88 251 HIS A CA 1
ATOM 1910 C C . HIS A 1 251 ? 12.035 1.317 -5.417 1.00 89.88 251 HIS A C 1
ATOM 1912 O O . HIS A 1 251 ? 11.023 0.685 -5.106 1.00 89.88 251 HIS A O 1
ATOM 1918 N N . MET A 1 252 ? 12.592 1.219 -6.617 1.00 89.12 252 MET A N 1
ATOM 1919 C CA . MET A 1 252 ? 12.166 0.284 -7.652 1.00 89.12 252 MET A CA 1
ATOM 1920 C C . MET A 1 252 ? 13.315 -0.653 -8.009 1.00 89.12 252 MET A C 1
ATOM 1922 O O . MET A 1 252 ? 14.460 -0.219 -8.136 1.00 89.12 252 MET A O 1
ATOM 1926 N N . PHE A 1 253 ? 12.978 -1.920 -8.235 1.00 87.06 253 PHE A N 1
ATOM 1927 C CA . PHE A 1 253 ? 13.911 -2.988 -8.586 1.00 87.06 253 PHE A CA 1
ATOM 1928 C C . PHE A 1 253 ? 13.525 -3.600 -9.935 1.00 87.06 253 PHE A C 1
ATOM 1930 O O . PHE A 1 253 ? 12.866 -4.644 -9.985 1.00 87.06 253 PHE A O 1
ATOM 1937 N N . PRO A 1 254 ? 13.834 -2.916 -11.049 1.00 85.25 254 PRO A N 1
ATOM 1938 C CA . PRO A 1 254 ? 13.617 -3.468 -12.375 1.00 85.25 254 PRO A CA 1
ATOM 1939 C C . PRO A 1 254 ? 14.636 -4.580 -12.680 1.00 85.25 254 PRO A C 1
ATOM 1941 O O . PRO A 1 254 ? 15.815 -4.443 -12.367 1.00 85.25 254 PRO A O 1
ATOM 1944 N N . ARG A 1 255 ? 14.193 -5.671 -13.317 1.00 78.00 255 ARG A N 1
ATOM 1945 C CA . ARG A 1 255 ? 15.060 -6.807 -13.700 1.00 78.00 255 ARG A CA 1
ATOM 1946 C C . ARG A 1 255 ? 15.288 -6.887 -15.199 1.00 78.00 255 ARG A C 1
ATOM 1948 O O . ARG A 1 255 ? 16.413 -6.754 -15.665 1.00 78.00 255 ARG A O 1
ATOM 1955 N N . GLY A 1 256 ? 14.203 -7.013 -15.951 1.00 75.44 256 GLY A N 1
ATOM 1956 C CA . GLY A 1 256 ? 14.235 -7.098 -17.402 1.00 75.44 256 GLY A CA 1
ATOM 1957 C C . GLY A 1 256 ? 12.828 -7.174 -17.997 1.00 75.44 256 GLY A C 1
ATOM 1958 O O . GLY A 1 256 ? 11.849 -7.309 -17.262 1.00 75.44 256 GLY A O 1
ATOM 1959 N N . PRO A 1 257 ? 12.691 -7.049 -19.325 1.00 73.06 257 PRO A N 1
ATOM 1960 C CA . PRO A 1 257 ? 11.397 -7.169 -19.989 1.00 73.06 257 PRO A CA 1
ATOM 1961 C C . PRO A 1 257 ? 10.723 -8.515 -19.681 1.00 73.06 257 PRO A C 1
ATOM 1963 O O . PRO A 1 257 ? 11.333 -9.571 -19.814 1.00 73.06 257 PRO A O 1
ATOM 1966 N N . GLY A 1 258 ? 9.447 -8.476 -19.286 1.00 73.19 258 GLY A N 1
ATOM 1967 C CA . GLY A 1 258 ? 8.682 -9.663 -18.867 1.00 73.19 258 GLY A CA 1
ATOM 1968 C C . GLY A 1 258 ? 8.712 -9.937 -17.365 1.00 73.19 258 GLY A C 1
ATOM 1969 O O . GLY A 1 258 ? 7.738 -10.480 -16.839 1.00 73.19 258 GLY A O 1
ATOM 1970 N N . ASP A 1 259 ? 9.743 -9.479 -16.657 1.00 78.38 259 ASP A N 1
ATOM 1971 C CA . ASP A 1 259 ? 9.802 -9.617 -15.207 1.00 78.38 259 ASP A CA 1
ATOM 1972 C C . ASP A 1 259 ? 8.884 -8.609 -14.510 1.00 78.38 259 ASP A C 1
ATOM 1974 O O . ASP A 1 259 ? 8.679 -7.489 -14.994 1.00 78.38 259 ASP A O 1
ATOM 1978 N N . PRO A 1 260 ? 8.315 -8.978 -13.351 1.00 79.94 260 PRO A N 1
ATOM 1979 C CA . PRO A 1 260 ? 7.578 -8.026 -12.552 1.00 79.94 260 PRO A CA 1
ATOM 1980 C C . PRO A 1 260 ? 8.523 -6.979 -11.954 1.00 79.94 260 PRO A C 1
ATOM 1982 O O . PRO A 1 260 ? 9.638 -7.280 -11.526 1.00 79.94 260 PRO A O 1
ATOM 1985 N N . VAL A 1 261 ? 8.040 -5.745 -11.861 1.00 85.19 261 VAL A N 1
ATOM 1986 C CA . VAL A 1 261 ? 8.732 -4.673 -11.151 1.00 85.19 261 VAL A CA 1
ATOM 1987 C C . VAL A 1 261 ? 8.396 -4.783 -9.677 1.00 85.19 261 VAL A C 1
ATOM 1989 O O . VAL A 1 261 ? 7.232 -4.661 -9.282 1.00 85.19 261 VAL A O 1
ATOM 1992 N N . PHE A 1 262 ? 9.421 -5.005 -8.864 1.00 86.81 262 PHE A N 1
ATOM 1993 C CA . PHE A 1 262 ? 9.300 -4.919 -7.420 1.00 86.81 262 PHE A CA 1
ATOM 1994 C C . PHE A 1 262 ? 9.527 -3.475 -6.971 1.00 86.81 262 PHE A C 1
ATOM 1996 O O . PHE A 1 262 ? 10.446 -2.800 -7.429 1.00 86.81 262 PHE A O 1
ATOM 2003 N N . ILE A 1 263 ? 8.661 -2.993 -6.091 1.00 89.62 263 ILE A N 1
ATOM 2004 C CA . ILE A 1 263 ? 8.698 -1.652 -5.523 1.00 89.62 263 ILE A CA 1
ATOM 2005 C C . ILE A 1 263 ? 8.695 -1.794 -4.007 1.00 89.62 263 ILE A C 1
ATOM 2007 O O . ILE A 1 263 ? 7.871 -2.526 -3.454 1.00 89.62 263 ILE A O 1
ATOM 2011 N N . TRP A 1 264 ? 9.588 -1.067 -3.348 1.00 90.31 264 TRP A N 1
ATOM 2012 C CA . TRP A 1 264 ? 9.709 -1.018 -1.897 1.00 90.31 264 TRP A CA 1
ATOM 2013 C C . TRP A 1 264 ? 9.600 0.415 -1.394 1.00 90.31 264 TRP A C 1
ATOM 2015 O O . TRP A 1 264 ? 10.110 1.348 -2.018 1.00 90.31 264 TRP A O 1
ATOM 2025 N N . SER A 1 265 ? 8.956 0.585 -0.246 1.00 90.25 265 SER A N 1
ATOM 2026 C CA . SER A 1 265 ? 8.892 1.861 0.443 1.00 90.25 265 SER A CA 1
ATOM 2027 C C . SER A 1 265 ? 8.881 1.685 1.957 1.00 90.25 265 SER A C 1
ATOM 2029 O O . SER A 1 265 ? 8.206 0.795 2.475 1.00 90.25 265 SER A O 1
ATOM 2031 N N . SER A 1 266 ? 9.617 2.534 2.670 1.00 86.88 266 SER A N 1
ATOM 2032 C CA . SER A 1 266 ? 9.743 2.484 4.129 1.00 86.88 266 SER A CA 1
ATOM 2033 C C . SER A 1 266 ? 9.857 3.879 4.743 1.00 86.88 266 SER A C 1
ATOM 2035 O O . SER A 1 266 ? 10.270 4.843 4.093 1.00 86.88 266 SER A O 1
ATOM 2037 N N . GLN A 1 267 ? 9.499 3.972 6.027 1.00 82.88 267 GLN A N 1
ATOM 2038 C CA . GLN A 1 267 ? 9.780 5.145 6.863 1.00 82.88 267 GLN A CA 1
ATOM 2039 C C . GLN A 1 267 ? 11.255 5.240 7.280 1.00 82.88 267 GLN A C 1
ATOM 2041 O O . GLN A 1 267 ? 11.746 6.339 7.522 1.00 82.88 267 GLN A O 1
ATOM 2046 N N . SER A 1 268 ? 11.947 4.103 7.400 1.00 70.31 268 SER A N 1
ATOM 2047 C CA . SER A 1 268 ? 13.347 4.034 7.825 1.00 70.31 268 SER A CA 1
ATOM 2048 C C . SER A 1 268 ? 14.319 4.199 6.654 1.00 70.31 268 SER A C 1
ATOM 2050 O O . SER A 1 268 ? 13.989 3.919 5.500 1.00 70.31 268 SER A O 1
ATOM 2052 N N . GLU A 1 269 ? 15.534 4.659 6.971 1.00 56.97 269 GLU A N 1
ATOM 2053 C CA . GLU A 1 269 ? 16.607 4.897 5.999 1.00 56.97 269 GLU A CA 1
ATOM 2054 C C . GLU A 1 269 ? 17.415 3.648 5.620 1.00 56.97 269 GLU A C 1
ATOM 2056 O O . GLU A 1 269 ? 18.273 3.740 4.745 1.00 56.97 269 GLU A O 1
ATOM 2061 N N . GLU A 1 270 ? 17.180 2.505 6.269 1.00 56.88 270 GLU A N 1
ATOM 2062 C CA . GLU A 1 270 ? 17.974 1.291 6.059 1.00 56.88 270 GLU A CA 1
ATOM 2063 C C . GLU A 1 270 ? 17.664 0.652 4.691 1.00 56.88 270 GLU A C 1
ATOM 2065 O O . GLU A 1 270 ? 16.757 -0.162 4.544 1.00 56.88 270 GLU A O 1
ATOM 2070 N N . GLU A 1 271 ? 18.447 1.023 3.671 1.00 52.72 271 GLU A N 1
ATOM 2071 C CA . GLU A 1 271 ? 18.391 0.444 2.316 1.00 52.72 271 GLU A CA 1
ATOM 2072 C C . GLU A 1 271 ? 18.936 -0.999 2.248 1.00 52.72 271 GLU A C 1
ATOM 2074 O O . GLU A 1 271 ? 18.650 -1.733 1.296 1.00 52.72 271 GLU A O 1
ATOM 2079 N N . GLU A 1 272 ? 19.767 -1.418 3.210 1.00 48.72 272 GLU A N 1
ATOM 2080 C CA . GLU A 1 272 ? 20.658 -2.574 3.021 1.00 48.72 272 GLU A CA 1
ATOM 2081 C C . GLU A 1 272 ? 19.988 -3.942 3.160 1.00 48.72 272 GLU A C 1
ATOM 2083 O O . GLU A 1 272 ? 20.563 -4.944 2.743 1.00 48.72 272 GLU A O 1
ATOM 2088 N N . ASN A 1 273 ? 18.751 -4.002 3.646 1.00 50.12 273 ASN A N 1
ATOM 2089 C CA . ASN A 1 273 ? 18.116 -5.260 4.013 1.00 50.12 273 ASN A CA 1
ATOM 2090 C C . ASN A 1 273 ? 16.654 -5.327 3.557 1.00 50.12 273 ASN A C 1
ATOM 2092 O O . ASN A 1 273 ? 15.781 -5.672 4.324 1.00 50.12 273 ASN A O 1
ATOM 2096 N N . ILE A 1 274 ? 16.348 -5.058 2.287 1.00 53.75 274 ILE A N 1
ATOM 2097 C CA . ILE A 1 274 ? 14.963 -5.140 1.758 1.00 53.75 274 ILE A CA 1
ATOM 2098 C C . ILE A 1 274 ? 14.326 -6.546 1.919 1.00 53.75 274 ILE A C 1
ATOM 2100 O O . ILE A 1 274 ? 13.104 -6.688 1.903 1.00 53.75 274 ILE A O 1
ATOM 2104 N N . ASP A 1 275 ? 15.133 -7.590 2.149 1.00 45.19 275 ASP A N 1
ATOM 2105 C CA . ASP A 1 275 ? 14.655 -8.937 2.507 1.00 45.19 275 ASP A CA 1
ATOM 2106 C C . ASP A 1 275 ? 14.160 -9.046 3.970 1.00 45.19 275 ASP A C 1
ATOM 2108 O O . ASP A 1 275 ? 13.423 -9.968 4.351 1.00 45.19 275 ASP A O 1
ATOM 2112 N N . LEU A 1 276 ? 14.519 -8.076 4.805 1.00 45.22 276 LEU A N 1
ATOM 2113 C CA . LEU A 1 276 ? 14.295 -8.042 6.239 1.00 45.22 276 LEU A CA 1
ATOM 2114 C C . LEU A 1 276 ? 13.644 -6.703 6.592 1.00 45.22 276 LEU A C 1
ATOM 2116 O O . LEU A 1 276 ? 14.239 -5.645 6.474 1.00 45.22 276 LEU A O 1
ATOM 2120 N N . VAL A 1 277 ? 12.407 -6.738 7.082 1.00 48.47 277 VAL A N 1
ATOM 2121 C CA . VAL A 1 277 ? 11.826 -5.588 7.786 1.00 48.47 277 VAL A CA 1
ATOM 2122 C C . VAL A 1 277 ? 12.636 -5.403 9.078 1.00 48.47 277 VAL A C 1
ATOM 2124 O O . VAL A 1 277 ? 12.227 -5.883 10.133 1.00 48.47 277 VAL A O 1
ATOM 2127 N N . SER A 1 278 ? 13.832 -4.817 8.997 1.00 40.16 278 SER A N 1
ATOM 2128 C CA . SER A 1 278 ? 14.642 -4.470 10.154 1.00 40.16 278 SER A CA 1
ATOM 2129 C C . SER A 1 278 ? 14.103 -3.163 10.718 1.00 40.16 278 SER A C 1
ATOM 2131 O O . SER A 1 278 ? 14.132 -2.116 10.083 1.00 40.16 278 SER A O 1
ATOM 2133 N N . GLY A 1 279 ? 13.560 -3.243 11.929 1.00 45.88 279 GLY A N 1
ATOM 2134 C CA . GLY A 1 279 ? 13.469 -2.079 12.803 1.00 45.88 279 GLY A CA 1
ATOM 2135 C C . GLY A 1 279 ? 12.298 -1.129 12.560 1.00 45.88 279 GLY A C 1
ATOM 2136 O O . GLY A 1 279 ? 12.497 0.017 12.186 1.00 45.88 279 GLY A O 1
ATOM 2137 N N . GLY A 1 280 ? 11.093 -1.564 12.937 1.00 56.34 280 GLY A N 1
ATOM 2138 C CA . GLY A 1 280 ? 10.033 -0.659 13.394 1.00 56.34 280 GLY A CA 1
ATOM 2139 C C . GLY A 1 280 ? 9.307 0.189 12.336 1.00 56.34 280 GLY A C 1
ATOM 2140 O O . GLY A 1 280 ? 9.812 0.497 11.265 1.00 56.34 280 GLY A O 1
ATOM 2141 N N . GLY A 1 281 ? 8.071 0.581 12.649 1.00 73.31 281 GLY A N 1
ATOM 2142 C CA . GLY A 1 281 ? 7.259 1.476 11.821 1.00 73.31 281 GLY A CA 1
ATOM 2143 C C . GLY A 1 281 ? 6.536 0.776 10.668 1.00 73.31 281 GLY A C 1
ATOM 2144 O O . GLY A 1 281 ? 6.122 -0.381 10.789 1.00 73.31 281 GLY A O 1
ATOM 2145 N N . VAL A 1 282 ? 6.333 1.510 9.568 1.00 80.19 282 VAL A N 1
ATOM 2146 C CA . VAL A 1 282 ? 5.604 1.040 8.381 1.00 80.19 282 VAL A CA 1
ATOM 2147 C C . VAL A 1 282 ? 6.550 0.765 7.219 1.00 80.19 282 VAL A C 1
ATOM 2149 O O . VAL A 1 282 ? 7.371 1.605 6.847 1.00 80.19 282 VAL A O 1
ATOM 2152 N N . SER A 1 283 ? 6.384 -0.405 6.607 1.00 83.88 283 SER A N 1
ATOM 2153 C CA . SER A 1 283 ? 6.997 -0.762 5.326 1.00 83.88 283 SER A CA 1
ATOM 2154 C C . SER A 1 283 ? 5.936 -1.236 4.339 1.00 83.88 283 SER A C 1
ATOM 2156 O O . SER A 1 283 ? 4.921 -1.817 4.734 1.00 83.88 283 SER A O 1
ATOM 2158 N N . ALA A 1 284 ? 6.167 -1.010 3.052 1.00 83.06 284 ALA A N 1
ATOM 2159 C CA . ALA A 1 284 ? 5.252 -1.357 1.980 1.00 83.06 284 ALA A CA 1
ATOM 2160 C C . ALA A 1 284 ? 5.999 -1.935 0.775 1.00 83.06 284 ALA A C 1
ATOM 2162 O O . ALA A 1 284 ? 7.031 -1.424 0.351 1.00 83.06 284 ALA A O 1
ATOM 2163 N N . ALA A 1 285 ? 5.424 -2.978 0.191 1.00 83.75 285 ALA A N 1
ATOM 2164 C CA . ALA A 1 285 ? 5.884 -3.601 -1.036 1.00 83.75 285 ALA A CA 1
ATOM 2165 C C . ALA A 1 285 ? 4.764 -3.599 -2.066 1.00 83.75 285 ALA A C 1
ATOM 2167 O O . ALA A 1 285 ? 3.600 -3.847 -1.734 1.00 83.75 285 ALA A O 1
ATOM 2168 N N . MET A 1 286 ? 5.134 -3.406 -3.325 1.00 86.69 286 MET A N 1
ATOM 2169 C CA . MET A 1 286 ? 4.254 -3.610 -4.463 1.00 86.69 286 MET A CA 1
ATOM 2170 C C . MET A 1 286 ? 4.977 -4.408 -5.544 1.00 86.69 286 MET A C 1
ATOM 2172 O O . MET A 1 286 ? 6.155 -4.195 -5.810 1.00 86.69 286 MET A O 1
ATOM 2176 N N . LEU A 1 287 ? 4.266 -5.344 -6.158 1.00 81.06 287 LEU A N 1
ATOM 2177 C CA . LEU A 1 287 ? 4.726 -6.104 -7.309 1.00 81.06 287 LEU A CA 1
ATOM 2178 C C . LEU A 1 287 ? 3.802 -5.769 -8.474 1.00 81.06 287 LEU A C 1
ATOM 2180 O O . LEU A 1 287 ? 2.589 -5.946 -8.352 1.00 81.06 287 LEU A O 1
ATOM 2184 N N . LEU A 1 288 ? 4.373 -5.278 -9.571 1.00 77.25 288 LEU A N 1
ATOM 2185 C CA . LEU A 1 288 ? 3.659 -4.918 -10.795 1.00 77.25 288 LEU A CA 1
ATOM 2186 C C . LEU A 1 288 ? 4.105 -5.840 -11.929 1.00 77.25 288 LEU A C 1
ATOM 2188 O O . LEU A 1 288 ? 5.279 -5.855 -12.284 1.00 77.25 288 LEU A O 1
ATOM 2192 N N . ALA A 1 289 ? 3.187 -6.611 -12.503 1.00 76.06 289 ALA A N 1
ATOM 2193 C CA . ALA A 1 289 ? 3.471 -7.484 -13.635 1.00 76.06 289 ALA A CA 1
ATOM 2194 C C . ALA A 1 289 ? 3.771 -6.678 -14.908 1.00 76.06 289 ALA A C 1
ATOM 2196 O O . ALA A 1 289 ? 3.131 -5.656 -15.164 1.00 76.06 289 ALA A O 1
ATOM 2197 N N . SER A 1 290 ? 4.695 -7.185 -15.730 1.00 65.19 290 SER A N 1
ATOM 2198 C CA . SER A 1 290 ? 4.939 -6.655 -17.074 1.00 65.19 290 SER A CA 1
ATOM 2199 C C . SER A 1 290 ? 3.844 -7.106 -18.052 1.00 65.19 290 SER A C 1
ATOM 2201 O O . SER A 1 290 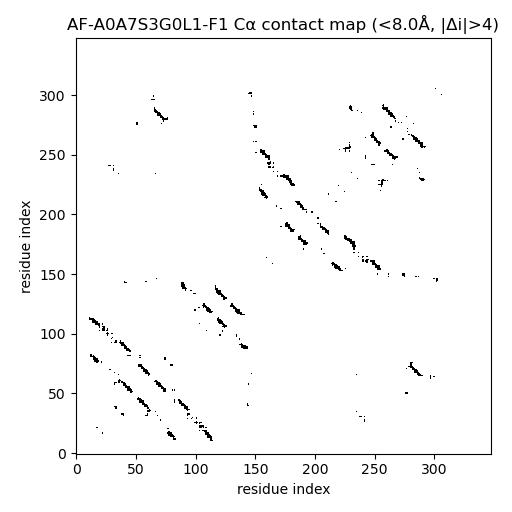? 3.515 -8.292 -18.124 1.00 65.19 290 SER A O 1
ATOM 2203 N N . ALA A 1 291 ? 3.305 -6.184 -18.856 1.00 57.69 291 ALA A N 1
ATOM 2204 C CA . ALA A 1 291 ? 2.253 -6.465 -19.841 1.00 57.69 291 ALA A CA 1
ATOM 2205 C C . ALA A 1 291 ? 2.675 -7.443 -20.956 1.00 57.69 291 ALA A C 1
ATOM 2207 O O . ALA A 1 291 ? 1.812 -8.071 -21.566 1.00 57.69 291 ALA A O 1
ATOM 2208 N N . SER A 1 292 ? 3.980 -7.633 -21.190 1.00 47.59 292 SER A N 1
ATOM 2209 C CA . SER A 1 292 ? 4.501 -8.629 -22.141 1.00 47.59 292 SER A CA 1
ATOM 2210 C C . SER A 1 292 ? 4.170 -10.083 -21.764 1.00 47.59 292 SER A C 1
ATOM 2212 O O . SER A 1 292 ? 4.262 -10.951 -22.622 1.00 47.59 292 SER A O 1
ATOM 2214 N N . ASN A 1 293 ? 3.711 -10.332 -20.529 1.00 45.06 293 ASN A N 1
ATOM 2215 C CA . ASN A 1 293 ? 3.249 -11.634 -20.033 1.00 45.06 293 ASN A CA 1
ATOM 2216 C C . ASN A 1 293 ? 1.724 -11.682 -19.798 1.00 45.06 293 ASN A C 1
ATOM 2218 O O . ASN A 1 293 ? 1.234 -12.476 -18.998 1.00 45.06 293 ASN A O 1
ATOM 2222 N N . ALA A 1 294 ? 0.929 -10.837 -20.469 1.00 41.22 294 ALA A N 1
ATOM 2223 C CA . ALA A 1 294 ? -0.529 -10.822 -20.289 1.00 41.22 294 ALA A CA 1
ATOM 2224 C C . ALA A 1 294 ? -1.242 -12.117 -20.747 1.00 41.22 294 ALA A C 1
ATOM 2226 O O . ALA A 1 294 ? -2.378 -12.348 -20.321 1.00 41.22 294 ALA A O 1
ATOM 2227 N N . GLU A 1 295 ? -0.589 -12.956 -21.557 1.00 40.53 295 GLU A N 1
ATOM 2228 C CA . GLU A 1 295 ? -1.045 -14.317 -21.893 1.00 40.53 295 GLU A CA 1
ATOM 2229 C C . GLU A 1 295 ? -0.598 -15.366 -20.846 1.00 40.53 295 GLU A C 1
ATOM 2231 O O . GLU A 1 295 ? -1.279 -16.373 -20.668 1.00 40.53 295 GLU A O 1
ATOM 2236 N N . ASP A 1 296 ? 0.411 -15.045 -20.023 1.00 39.19 296 ASP A N 1
ATOM 2237 C CA . ASP A 1 296 ? 0.948 -15.838 -18.901 1.00 39.19 296 ASP A CA 1
ATOM 2238 C C . ASP A 1 296 ? 0.518 -15.285 -17.523 1.00 39.19 296 ASP A C 1
ATOM 2240 O O . ASP A 1 296 ? 1.249 -15.327 -16.527 1.00 39.19 296 ASP A O 1
ATOM 2244 N N . LYS A 1 297 ? -0.733 -14.812 -17.407 1.00 43.06 297 LYS A N 1
ATOM 2245 C CA . LYS A 1 297 ? -1.370 -14.360 -16.141 1.00 43.06 297 LYS A CA 1
ATOM 2246 C C . LYS A 1 297 ? -1.447 -15.431 -15.029 1.00 43.06 297 LYS A C 1
ATOM 2248 O O . LYS A 1 297 ? -2.095 -15.213 -14.004 1.00 43.06 297 LYS A O 1
ATOM 2253 N N . GLN A 1 298 ? -0.796 -16.580 -15.208 1.00 40.09 298 GLN A N 1
ATOM 2254 C CA . GLN A 1 298 ? -0.671 -17.670 -14.242 1.00 40.09 298 GLN A CA 1
ATOM 2255 C C . GLN A 1 298 ? 0.588 -17.594 -13.357 1.00 40.09 298 GLN A C 1
ATOM 2257 O O . GLN A 1 298 ? 0.651 -18.325 -12.374 1.00 40.09 298 GLN A O 1
ATOM 2262 N N . ASN A 1 299 ? 1.545 -16.693 -13.615 1.00 39.50 299 ASN A N 1
ATOM 2263 C CA . ASN A 1 299 ? 2.833 -16.678 -12.893 1.00 39.50 299 ASN A CA 1
ATOM 2264 C C . ASN A 1 299 ? 2.829 -16.007 -11.503 1.00 39.50 299 ASN A C 1
ATOM 2266 O O . ASN A 1 299 ? 3.884 -15.826 -10.898 1.00 39.50 299 ASN A O 1
ATOM 2270 N N . PHE A 1 300 ? 1.659 -15.701 -10.932 1.00 46.19 300 PHE A N 1
ATOM 2271 C CA . PHE A 1 300 ? 1.553 -15.479 -9.485 1.00 46.19 300 PHE A CA 1
ATOM 2272 C C . PHE A 1 300 ? 1.475 -16.835 -8.792 1.00 46.19 300 PHE A C 1
ATOM 2274 O O . PHE A 1 300 ? 0.404 -17.255 -8.354 1.00 46.19 300 PHE A O 1
ATOM 2281 N N . GLU A 1 301 ? 2.601 -17.544 -8.741 1.00 40.56 301 GLU A N 1
ATOM 2282 C CA . GLU A 1 301 ? 2.672 -18.791 -7.995 1.00 40.56 301 GLU A CA 1
ATOM 2283 C C . GLU A 1 301 ? 2.505 -18.479 -6.505 1.00 40.56 301 GLU A C 1
ATOM 2285 O O . GLU A 1 301 ? 3.325 -17.803 -5.882 1.00 40.56 301 GLU A O 1
ATOM 2290 N N . THR A 1 302 ? 1.396 -18.939 -5.924 1.00 40.88 302 THR A N 1
ATOM 2291 C CA . THR A 1 302 ? 1.266 -18.966 -4.469 1.00 40.88 302 THR A CA 1
ATOM 2292 C C . THR A 1 302 ? 2.167 -20.068 -3.916 1.00 40.88 302 THR A C 1
ATOM 2294 O O . THR A 1 302 ? 2.356 -21.099 -4.557 1.00 40.88 302 THR A O 1
ATOM 2297 N N . ILE A 1 303 ? 2.706 -19.898 -2.704 1.00 38.84 303 ILE A N 1
ATOM 2298 C CA . ILE A 1 303 ? 3.498 -20.954 -2.038 1.00 38.84 303 ILE A CA 1
ATOM 2299 C C . ILE A 1 303 ? 2.697 -22.271 -1.965 1.00 38.84 303 ILE A C 1
ATOM 2301 O O . ILE A 1 303 ? 3.259 -23.341 -2.173 1.00 38.84 303 ILE A O 1
ATOM 2305 N N . SER A 1 304 ? 1.369 -22.193 -1.814 1.00 37.81 304 SER A N 1
ATOM 2306 C CA . SER A 1 304 ? 0.468 -23.350 -1.894 1.00 37.81 304 SER A CA 1
ATOM 2307 C C . SER A 1 304 ? 0.470 -24.054 -3.256 1.00 37.81 304 SER A C 1
ATOM 2309 O O . SER A 1 304 ? 0.357 -25.277 -3.300 1.00 37.81 304 SER A O 1
ATOM 2311 N N . ASP A 1 305 ? 0.630 -23.326 -4.365 1.00 38.34 305 ASP A N 1
ATOM 2312 C CA . ASP A 1 305 ? 0.719 -23.919 -5.705 1.00 38.34 305 ASP A CA 1
ATOM 2313 C C . ASP A 1 305 ? 2.090 -24.565 -5.941 1.00 38.34 305 ASP A C 1
ATOM 2315 O O . ASP A 1 305 ? 2.173 -25.608 -6.589 1.00 38.34 305 ASP A O 1
ATOM 2319 N N . ILE A 1 306 ? 3.159 -23.996 -5.376 1.00 42.22 306 ILE A N 1
ATOM 2320 C CA . ILE A 1 306 ? 4.519 -24.552 -5.439 1.00 42.22 306 ILE A CA 1
ATOM 2321 C C . ILE A 1 306 ? 4.607 -25.839 -4.607 1.00 42.22 306 ILE A C 1
ATOM 2323 O O . ILE A 1 306 ? 5.098 -26.854 -5.099 1.00 42.22 306 ILE A O 1
ATOM 2327 N N . GLU A 1 307 ? 4.059 -25.852 -3.390 1.00 40.50 307 GLU A N 1
ATOM 2328 C CA . GLU A 1 307 ? 4.002 -27.042 -2.529 1.00 40.50 307 GLU A CA 1
ATOM 2329 C C . GLU A 1 307 ? 3.081 -28.131 -3.112 1.00 40.50 307 GLU A C 1
ATOM 2331 O O . GLU A 1 307 ? 3.409 -29.322 -3.073 1.00 40.50 307 GLU A O 1
ATOM 2336 N N . ALA A 1 308 ? 1.965 -27.751 -3.748 1.00 46.09 308 ALA A N 1
ATOM 2337 C CA . ALA A 1 308 ? 1.100 -28.680 -4.479 1.00 46.09 308 ALA A CA 1
ATOM 2338 C C . ALA A 1 308 ? 1.782 -29.255 -5.736 1.00 46.09 308 ALA A C 1
ATOM 2340 O O . ALA A 1 308 ? 1.608 -30.433 -6.055 1.00 46.09 308 ALA A O 1
ATOM 2341 N N . LYS A 1 309 ? 2.586 -28.460 -6.454 1.00 45.81 309 LYS A N 1
ATOM 2342 C CA . LYS A 1 309 ? 3.373 -28.930 -7.606 1.00 45.81 309 LYS A CA 1
ATOM 2343 C C . LYS A 1 309 ? 4.543 -29.823 -7.173 1.00 45.81 309 LYS A C 1
ATOM 2345 O O . LYS A 1 309 ? 4.786 -30.839 -7.819 1.00 45.81 309 LYS A O 1
ATOM 2350 N N . GLN A 1 310 ? 5.213 -29.523 -6.059 1.00 46.25 310 GLN A N 1
ATOM 2351 C CA . GLN A 1 310 ? 6.300 -30.352 -5.518 1.00 46.25 310 GLN A CA 1
ATOM 2352 C C . GLN A 1 310 ? 5.796 -31.679 -4.927 1.00 46.25 310 GLN A C 1
ATOM 2354 O O . GLN A 1 310 ? 6.397 -32.726 -5.163 1.00 46.25 310 GLN A O 1
ATOM 2359 N N . SER A 1 311 ? 4.645 -31.684 -4.250 1.00 46.44 311 SER A N 1
ATOM 2360 C CA . SER A 1 311 ? 4.006 -32.923 -3.773 1.00 46.44 311 SER A CA 1
ATOM 2361 C C . SER A 1 311 ? 3.462 -33.799 -4.915 1.00 46.44 311 SER A C 1
ATOM 2363 O O . SER A 1 311 ? 3.534 -35.029 -4.836 1.00 46.44 311 SER A O 1
ATOM 2365 N N . ARG A 1 312 ? 3.002 -33.194 -6.023 1.00 46.53 312 ARG A N 1
ATOM 2366 C CA . ARG A 1 312 ? 2.646 -33.907 -7.270 1.00 46.53 312 ARG A CA 1
ATOM 2367 C C . ARG A 1 312 ? 3.864 -34.430 -8.038 1.00 46.53 312 ARG A C 1
ATOM 2369 O O . ARG A 1 312 ? 3.787 -35.495 -8.643 1.00 46.53 312 ARG A O 1
ATOM 2376 N N . SER A 1 313 ? 4.992 -33.723 -7.986 1.00 41.16 313 SER A N 1
ATOM 2377 C CA . SER A 1 313 ? 6.259 -34.190 -8.563 1.00 41.16 313 SER A CA 1
ATOM 2378 C C . SER A 1 313 ? 6.773 -35.436 -7.829 1.00 41.16 313 SER A C 1
ATOM 2380 O O . SER A 1 313 ? 7.052 -36.452 -8.461 1.00 41.16 313 SER A O 1
ATOM 2382 N N . ASN A 1 314 ? 6.744 -35.432 -6.490 1.00 38.41 314 ASN A N 1
ATOM 2383 C CA . ASN A 1 314 ? 7.207 -36.562 -5.672 1.00 38.41 314 ASN A CA 1
ATOM 2384 C C . ASN A 1 314 ? 6.302 -37.807 -5.736 1.00 38.41 314 ASN A C 1
ATOM 2386 O O . ASN A 1 314 ? 6.750 -38.911 -5.429 1.00 38.41 314 ASN A O 1
ATOM 2390 N N . THR A 1 315 ? 5.042 -37.667 -6.157 1.00 39.94 315 THR A N 1
ATOM 2391 C CA . THR A 1 315 ? 4.139 -38.813 -6.370 1.00 39.94 315 THR A CA 1
ATOM 2392 C C . THR A 1 315 ? 4.261 -39.432 -7.765 1.00 39.94 315 THR A C 1
ATOM 2394 O O . THR A 1 315 ? 3.903 -40.599 -7.932 1.00 39.94 315 THR A O 1
ATOM 2397 N N . ASN A 1 316 ? 4.830 -38.718 -8.743 1.00 35.94 316 ASN A N 1
ATOM 2398 C CA . ASN A 1 316 ? 5.061 -39.249 -10.089 1.00 35.94 316 ASN A CA 1
ATOM 2399 C C . ASN A 1 316 ? 6.403 -39.983 -10.236 1.00 35.94 316 ASN A C 1
ATOM 2401 O O . ASN A 1 316 ? 6.475 -40.941 -11.004 1.00 35.94 316 ASN A O 1
ATOM 2405 N N . THR A 1 317 ? 7.432 -39.646 -9.453 1.00 36.41 317 THR A N 1
ATOM 2406 C CA . THR A 1 317 ? 8.690 -40.421 -9.422 1.00 36.41 317 THR A CA 1
ATOM 2407 C C . THR A 1 317 ? 8.545 -41.759 -8.692 1.00 36.41 317 THR A C 1
ATOM 2409 O O . THR A 1 317 ? 9.246 -42.713 -9.016 1.00 36.41 317 THR A O 1
ATOM 2412 N N . ALA A 1 318 ? 7.583 -41.889 -7.771 1.00 35.56 318 ALA A N 1
ATOM 2413 C CA . ALA A 1 318 ? 7.314 -43.143 -7.057 1.00 35.56 318 ALA A CA 1
ATOM 2414 C C . ALA A 1 318 ? 6.480 -44.168 -7.863 1.00 35.56 318 ALA A C 1
ATOM 2416 O O . ALA A 1 318 ? 6.245 -45.276 -7.385 1.00 35.56 318 ALA A O 1
ATOM 2417 N N . ARG A 1 319 ? 6.027 -43.830 -9.082 1.00 34.41 319 ARG A N 1
ATOM 2418 C CA . ARG A 1 319 ? 5.224 -44.719 -9.949 1.00 34.41 319 ARG A CA 1
ATOM 2419 C C . ARG A 1 319 ? 5.895 -45.107 -11.275 1.00 34.41 319 ARG A C 1
ATOM 2421 O O . ARG A 1 319 ? 5.250 -45.753 -12.094 1.00 34.41 319 ARG A O 1
ATOM 2428 N N . GLN A 1 320 ? 7.175 -44.777 -11.479 1.00 35.59 320 GLN A N 1
ATOM 2429 C CA . GLN A 1 320 ? 7.919 -45.107 -12.711 1.00 35.59 320 GLN A CA 1
ATOM 2430 C C . GLN A 1 320 ? 9.092 -46.092 -12.541 1.00 35.59 320 GLN A C 1
ATOM 2432 O O . GLN A 1 320 ? 9.884 -46.270 -13.464 1.00 35.59 320 GLN A O 1
ATOM 2437 N N . HIS A 1 321 ? 9.173 -46.826 -11.428 1.00 35.25 321 HIS A N 1
ATOM 2438 C CA . HIS A 1 321 ? 10.036 -48.010 -11.344 1.00 35.25 321 HIS A CA 1
ATOM 2439 C C . HIS A 1 321 ? 9.219 -49.255 -11.029 1.00 35.25 321 HIS A C 1
ATOM 2441 O O . HIS A 1 321 ? 8.979 -49.598 -9.876 1.00 35.25 321 HIS A O 1
ATOM 2447 N N . GLY A 1 322 ? 8.783 -49.934 -12.086 1.00 32.62 322 GLY A N 1
ATOM 2448 C CA . GLY A 1 322 ? 8.125 -51.223 -11.961 1.00 32.62 322 GLY A CA 1
ATOM 2449 C C . GLY A 1 322 ? 7.704 -51.806 -13.297 1.00 32.62 322 GLY A C 1
ATOM 2450 O O . GLY A 1 322 ? 6.508 -51.941 -13.505 1.00 32.62 322 GLY A O 1
ATOM 2451 N N . THR A 1 323 ? 8.655 -52.103 -14.192 1.00 30.73 323 THR A N 1
ATOM 2452 C CA . THR A 1 323 ? 8.639 -53.262 -15.121 1.00 30.73 323 THR A CA 1
ATOM 2453 C C . THR A 1 323 ? 9.823 -53.191 -16.089 1.00 30.73 323 THR A C 1
ATOM 2455 O O . THR A 1 323 ? 9.791 -52.404 -17.025 1.00 30.73 323 THR A O 1
ATOM 2458 N N . ILE A 1 324 ? 10.841 -54.036 -15.892 1.00 34.78 324 ILE A N 1
ATOM 2459 C CA . ILE A 1 324 ? 11.575 -54.690 -16.990 1.00 34.78 324 ILE A CA 1
ATOM 2460 C C . ILE A 1 324 ? 11.844 -56.128 -16.536 1.00 34.78 324 ILE A C 1
ATOM 2462 O O . ILE A 1 324 ? 12.403 -56.358 -15.463 1.00 34.78 324 ILE A O 1
ATOM 2466 N N . ASP A 1 325 ? 11.365 -57.068 -17.346 1.00 31.45 325 ASP A N 1
ATOM 2467 C CA . ASP A 1 325 ? 11.469 -58.509 -17.171 1.00 31.45 325 ASP A CA 1
ATOM 2468 C C . ASP A 1 325 ? 12.871 -59.063 -17.485 1.00 31.45 325 ASP A C 1
ATOM 2470 O O . ASP A 1 325 ? 13.554 -58.630 -18.408 1.00 31.45 325 ASP A O 1
ATOM 2474 N N . ARG A 1 326 ? 13.220 -60.056 -16.660 1.00 34.41 326 ARG A N 1
ATOM 2475 C CA . ARG A 1 326 ? 14.066 -61.257 -16.817 1.00 34.41 326 ARG A CA 1
ATOM 2476 C C . ARG A 1 326 ? 14.801 -61.526 -18.144 1.00 34.41 326 ARG A C 1
ATOM 2478 O O . ARG A 1 326 ? 14.161 -61.657 -19.175 1.00 34.41 326 ARG A O 1
ATOM 2485 N N . GLU A 1 327 ? 16.063 -61.947 -18.001 1.00 30.72 327 GLU A N 1
ATOM 2486 C CA . GLU A 1 327 ? 16.626 -63.213 -18.529 1.00 30.72 327 GLU A CA 1
ATOM 2487 C C . GLU A 1 327 ? 17.805 -63.643 -17.619 1.00 30.72 327 GLU A C 1
ATOM 2489 O O . GLU A 1 327 ? 18.670 -62.835 -17.301 1.00 30.72 327 GLU A O 1
ATOM 2494 N N . GLN A 1 328 ? 17.611 -64.719 -16.846 1.00 29.83 328 GLN A N 1
ATOM 2495 C CA . GLN A 1 328 ? 18.317 -66.016 -16.914 1.00 29.83 328 GLN A CA 1
ATOM 2496 C C . GLN A 1 328 ? 19.818 -65.985 -16.567 1.00 29.83 328 GLN A C 1
ATOM 2498 O O . GLN A 1 328 ? 20.638 -65.565 -17.366 1.00 29.83 328 GLN A O 1
ATOM 2503 N N . ASP A 1 329 ? 20.166 -66.541 -15.400 1.00 28.42 329 ASP A N 1
ATOM 2504 C CA . ASP A 1 329 ? 20.973 -67.765 -15.374 1.00 28.42 329 ASP A CA 1
ATOM 2505 C C . ASP A 1 329 ? 20.829 -68.516 -14.043 1.00 28.42 329 ASP A C 1
ATOM 2507 O O . ASP A 1 329 ? 20.723 -67.940 -12.958 1.00 28.42 329 ASP A O 1
ATOM 2511 N N . ILE A 1 330 ? 20.750 -69.837 -14.179 1.00 32.22 330 ILE A N 1
ATOM 2512 C CA . ILE A 1 330 ? 20.534 -70.845 -13.143 1.00 32.22 330 ILE A CA 1
ATOM 2513 C C . ILE A 1 330 ? 21.896 -71.390 -12.711 1.00 32.22 330 ILE A C 1
ATOM 2515 O O . ILE A 1 330 ? 22.612 -71.927 -13.549 1.00 32.22 330 ILE A O 1
ATOM 2519 N N . VAL A 1 331 ? 22.187 -71.391 -11.406 1.00 28.83 331 VAL A N 1
ATOM 2520 C CA . VAL A 1 331 ? 23.042 -72.405 -10.760 1.00 28.83 331 VAL A CA 1
ATOM 2521 C C . VAL A 1 331 ? 22.465 -72.709 -9.367 1.00 28.83 331 VAL A C 1
ATOM 2523 O O . VAL A 1 331 ? 22.401 -71.839 -8.505 1.00 28.83 331 VAL A O 1
ATOM 2526 N N . LEU A 1 332 ? 22.006 -73.947 -9.176 1.00 29.25 332 LEU A N 1
ATOM 2527 C CA . LEU A 1 332 ? 21.690 -74.598 -7.892 1.00 29.25 332 LEU A CA 1
ATOM 2528 C C . LEU A 1 332 ? 22.907 -75.448 -7.456 1.00 29.25 332 LEU A C 1
ATOM 2530 O O . LEU A 1 332 ? 23.777 -75.694 -8.294 1.00 29.25 332 LEU A O 1
ATOM 2534 N N . PRO A 1 333 ? 22.883 -76.132 -6.298 1.00 48.66 333 PRO A N 1
ATOM 2535 C CA . PRO A 1 333 ? 22.471 -75.743 -4.943 1.00 48.66 333 PRO A CA 1
ATOM 2536 C C . PRO A 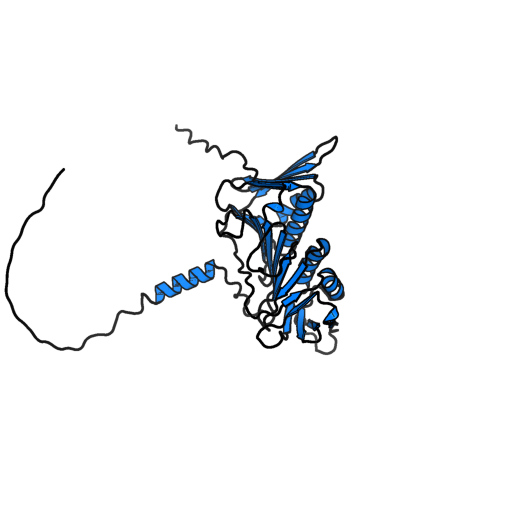1 333 ? 23.609 -76.067 -3.939 1.00 48.66 333 PRO A C 1
ATOM 2538 O O . PRO A 1 333 ? 24.659 -76.559 -4.343 1.00 48.66 333 PRO A O 1
ATOM 2541 N N . ASN A 1 334 ? 23.414 -75.845 -2.636 1.00 30.73 334 ASN A N 1
ATOM 2542 C CA . ASN A 1 334 ? 23.790 -76.864 -1.648 1.00 30.73 334 ASN A CA 1
ATOM 2543 C C . ASN A 1 334 ? 23.077 -76.659 -0.309 1.00 30.73 334 ASN A C 1
ATOM 2545 O O . ASN A 1 334 ? 22.912 -75.536 0.166 1.00 30.73 334 ASN A O 1
ATOM 2549 N N . ASP A 1 335 ? 22.651 -77.811 0.195 1.00 33.00 335 ASP A N 1
ATOM 2550 C CA . ASP A 1 335 ? 21.912 -78.127 1.409 1.00 33.00 335 ASP A CA 1
ATOM 2551 C C . ASP A 1 335 ? 22.703 -77.910 2.711 1.00 33.00 335 ASP A C 1
ATOM 2553 O O . ASP A 1 335 ? 23.902 -77.627 2.701 1.00 33.00 335 ASP A O 1
ATOM 2557 N N . ASP A 1 336 ? 21.972 -78.168 3.801 1.00 30.25 336 ASP A N 1
ATOM 2558 C CA . ASP A 1 336 ? 22.387 -78.418 5.186 1.00 30.25 336 ASP A CA 1
ATOM 2559 C C . ASP A 1 336 ? 22.526 -77.145 6.033 1.00 30.25 336 ASP A C 1
ATOM 2561 O O . ASP A 1 336 ? 23.244 -76.214 5.700 1.00 30.25 336 ASP A O 1
ATOM 2565 N N . SER A 1 337 ? 21.924 -77.003 7.209 1.00 34.78 337 SER A N 1
ATOM 2566 C CA . SER A 1 337 ? 21.172 -77.890 8.103 1.00 34.78 337 SER A CA 1
ATOM 2567 C C . SER A 1 337 ? 20.735 -77.008 9.292 1.00 34.78 337 SER A C 1
ATOM 2569 O O . SER A 1 337 ? 21.373 -75.990 9.550 1.00 34.78 337 SER A O 1
ATOM 2571 N N . ASP A 1 338 ? 19.636 -77.382 9.956 1.00 30.53 338 ASP A N 1
ATOM 2572 C CA . ASP A 1 338 ? 19.354 -77.282 11.402 1.00 30.53 338 ASP A CA 1
ATOM 2573 C C . ASP A 1 338 ? 19.645 -75.943 12.132 1.00 30.53 338 ASP A C 1
ATOM 2575 O O . ASP A 1 338 ? 20.739 -75.398 12.141 1.00 30.53 338 ASP A O 1
ATOM 2579 N N . THR A 1 339 ? 18.748 -75.360 12.933 1.00 39.75 339 THR A N 1
ATOM 2580 C CA . THR A 1 339 ? 18.276 -75.933 14.204 1.00 39.75 339 THR A CA 1
ATOM 2581 C C . THR A 1 339 ? 17.132 -75.065 14.776 1.00 39.75 339 THR A C 1
ATOM 2583 O O . THR A 1 339 ? 17.229 -73.841 14.798 1.00 39.75 339 THR A O 1
ATOM 2586 N N . GLU A 1 340 ? 16.060 -75.740 15.201 1.00 34.34 340 GLU A N 1
ATOM 2587 C CA . GLU A 1 340 ? 15.191 -75.557 16.389 1.00 34.34 340 GLU A CA 1
ATOM 2588 C C . GLU A 1 340 ? 14.782 -74.145 16.885 1.00 34.34 340 GLU A C 1
ATOM 2590 O O . GLU A 1 340 ? 15.597 -73.294 17.212 1.00 34.34 340 GLU A O 1
ATOM 2595 N N . ILE A 1 341 ? 13.480 -73.812 16.875 1.00 34.53 341 ILE A N 1
ATOM 2596 C CA . ILE A 1 341 ? 12.460 -74.023 17.940 1.00 34.53 341 ILE A CA 1
ATOM 2597 C C . ILE A 1 341 ? 12.760 -73.257 19.244 1.00 34.53 341 ILE A C 1
ATOM 2599 O O . ILE A 1 341 ? 13.731 -73.545 19.931 1.00 34.53 341 ILE A O 1
ATOM 2603 N N . GLY A 1 342 ? 11.821 -72.400 19.682 1.00 30.17 342 GLY A N 1
ATOM 2604 C CA . GLY A 1 342 ? 11.703 -72.110 21.119 1.00 30.17 342 GLY A CA 1
ATOM 2605 C C . GLY A 1 342 ? 10.978 -70.839 21.567 1.00 30.17 342 GLY A C 1
ATOM 2606 O O . GLY A 1 342 ? 11.620 -69.887 21.980 1.00 30.17 342 GLY A O 1
ATOM 2607 N N . ALA A 1 343 ? 9.644 -70.895 21.591 1.00 32.22 343 ALA A N 1
ATOM 2608 C CA . ALA A 1 343 ? 8.771 -70.407 22.674 1.00 32.22 343 ALA A CA 1
ATOM 2609 C C . ALA A 1 343 ? 8.816 -68.926 23.159 1.00 32.22 343 ALA A C 1
ATOM 2611 O O . ALA A 1 343 ? 9.642 -68.509 23.963 1.00 32.22 343 ALA A O 1
ATOM 2612 N N . THR A 1 344 ? 7.748 -68.188 22.832 1.00 39.84 344 THR A N 1
ATOM 2613 C CA . THR A 1 344 ? 7.002 -67.302 23.773 1.00 39.84 344 THR A CA 1
ATOM 2614 C C . THR A 1 344 ? 6.346 -68.171 24.884 1.00 39.84 344 THR A C 1
ATOM 2616 O O . THR A 1 344 ? 6.233 -69.372 24.625 1.00 39.84 344 THR A O 1
ATOM 2619 N N . PRO A 1 345 ? 5.780 -67.691 26.033 1.00 44.56 345 PRO A N 1
ATOM 2620 C CA . PRO A 1 345 ? 5.443 -66.324 26.502 1.00 44.56 345 PRO A CA 1
ATOM 2621 C C . PRO A 1 345 ? 5.667 -66.146 28.058 1.00 44.56 345 PRO A C 1
ATOM 2623 O O . PRO A 1 345 ? 6.577 -66.773 28.585 1.00 44.56 345 PRO A O 1
ATOM 2626 N N . PRO A 1 346 ? 4.826 -65.447 28.870 1.00 48.44 346 PRO A N 1
ATOM 2627 C CA . PRO A 1 346 ? 4.643 -63.995 29.048 1.00 48.44 346 PRO A CA 1
ATOM 2628 C C . PRO A 1 346 ? 4.773 -63.492 30.526 1.00 48.44 346 PRO A C 1
ATOM 2630 O O . PRO A 1 346 ? 4.937 -64.273 31.457 1.00 48.44 346 PRO A O 1
ATOM 2633 N N . ARG A 1 347 ? 4.494 -62.185 30.715 1.00 39.34 347 ARG A N 1
ATOM 2634 C CA . ARG A 1 347 ? 4.002 -61.473 31.931 1.00 39.34 347 ARG A CA 1
ATOM 2635 C C . ARG A 1 347 ? 4.991 -61.191 33.079 1.00 39.34 347 ARG A C 1
ATOM 2637 O O . ARG A 1 347 ? 5.209 -62.039 33.938 1.00 39.34 347 ARG A O 1
ATOM 2644 N N . LYS A 1 348 ? 5.321 -59.911 33.269 1.00 46.09 348 LYS A N 1
ATOM 2645 C CA . LYS A 1 348 ? 4.562 -58.977 34.128 1.00 46.09 348 LYS A CA 1
ATOM 2646 C C . LYS A 1 348 ? 4.868 -57.535 33.758 1.00 46.09 348 LYS A C 1
ATOM 2648 O O . LYS A 1 348 ? 6.021 -57.290 33.349 1.00 46.09 348 LYS A O 1
#

Organism: NCBI:txid652834

Secondary structure (DSSP, 8-state):
------------EEEEEEEHHHHHHHHHHHHHHHHH-SEEEEEEE---STT--SEEEEEEE-TTSSEEEEEEEEGGGSSEE---SS-EEEEEEHHHHHHHHHHHTT-SEEEEEEETTEEEEEEEE-STT-EEEEEEEE-B------------TT--EEE--HHHHHHHHTTS-TT-EEEEEEETTEEEEEEE-TTS---TTS----EEEEEGGG-SEEE--SSS--EEEEEEHHHHHHHHHHHHHHT-EEEEE--STTSPEEEEEESS---TTTTS--SSSEEEEEEE--GGGTT-TT----HHHHHHHHHHHHHHHTTS----------------------------

Solvent-accessible surface area (backbone atoms only — not comparable to full-atom values): 19867 Å² total; per-residue (Å²): 138,80,84,73,76,81,77,74,70,77,74,84,50,70,29,36,30,23,39,35,66,41,24,33,50,51,19,52,52,54,53,51,39,41,70,51,10,67,48,36,35,40,36,41,35,66,53,81,61,95,58,41,66,50,30,45,33,41,35,25,44,26,92,78,59,50,35,38,39,39,37,42,36,25,47,69,45,29,79,40,69,47,78,96,64,87,55,52,52,26,34,30,51,27,75,68,44,55,64,53,31,64,48,30,65,71,27,50,30,32,37,39,23,64,52,100,54,27,40,36,38,42,37,31,31,76,66,100,74,60,48,77,47,77,42,78,37,61,42,46,82,47,86,76,89,54,77,89,80,68,85,58,93,49,45,22,39,43,26,34,60,27,54,57,56,41,58,69,50,64,82,55,62,60,87,34,34,32,34,36,31,48,52,97,65,25,43,36,40,31,50,42,73,82,88,50,94,63,68,91,84,72,78,84,68,54,73,48,75,46,48,54,88,67,39,82,41,79,44,85,35,76,66,69,65,32,56,51,34,30,35,60,39,45,64,53,48,58,49,27,56,52,38,34,74,69,69,27,50,35,37,37,37,49,61,33,57,52,43,51,37,39,34,44,33,27,74,64,85,77,76,89,40,84,83,46,76,71,74,60,31,52,37,39,40,38,41,36,40,16,56,83,35,67,91,54,71,70,75,78,68,35,64,69,54,52,52,53,51,50,56,52,50,62,58,55,67,74,72,74,80,86,87,84,84,86,84,88,87,88,83,86,87,86,83,88,76,90,81,83,89,84,79,86,89,86,89,134

Foldseek 3Di:
DDPPDDPPFPDWDFFFKAFLVLLLLVLLVLVLQLVQAQKKKWKFACDPPPFAHTWIKIKHAHPLNLKIKMKIAGQQSTPGGDDPDHMDIWMFGSVLCPVVSVLSNQARMWIWTDDPFWIWIWGWHDDPDIDIDIRTTGTDDDDDQDFDDDADAFWKKFWAQLVVVLVVLVPPDLAWKWWWWADQQGIKIKTDPPPDPPDPPDDDIDIDGDGPVRTPDTGGGPDPGAGTFIFRSNSSSSVSVSQNVVRWIKMWGRDHAQAKIKIKTDPDPPPPCPVGPGDRGMIMIMTGGGPVCSVVSVPSDGVVNVVVVVVVVVVVVVPPPDDDDDDDDDDDDDDDDDDDDDDDDDDD

pLDDT: mean 73.29, std 21.98, range [28.42, 97.25]

InterPro domains:
  IPR007268 Rad9/Ddc1 [PF04139] (27-270)
  IPR007268 Rad9/Ddc1 [PTHR15237] (19-326)
  IPR046938 DNA clamp superfamily [SSF55979] (23-124)

Mean predicted aligned error: 13.91 Å